Protein AF-A0A3D5SI91-F1 (afdb_monomer)

Radius of gyration: 20.9 Å; Cα contacts (8 Å, |Δi|>4): 217; chains: 1; bounding box: 43×39×77 Å

Structure (mmCIF, N/CA/C/O backbone):
data_AF-A0A3D5SI91-F1
#
_entry.id   AF-A0A3D5SI91-F1
#
loop_
_atom_site.group_PDB
_atom_site.id
_atom_site.type_symbol
_atom_site.label_atom_id
_atom_site.label_alt_id
_atom_site.label_comp_id
_atom_site.label_asym_id
_atom_site.label_entity_id
_atom_site.label_seq_id
_atom_site.pdbx_PDB_ins_code
_atom_site.Cartn_x
_atom_site.Cartn_y
_atom_site.Cartn_z
_atom_site.occupancy
_atom_site.B_iso_or_equiv
_atom_site.auth_seq_id
_atom_site.auth_comp_id
_atom_site.auth_asym_id
_atom_site.auth_atom_id
_atom_site.pdbx_PDB_model_num
ATOM 1 N N . PHE A 1 1 ? 5.057 -7.376 -15.805 1.00 87.12 1 PHE A N 1
ATOM 2 C CA . PHE A 1 1 ? 4.786 -8.561 -14.961 1.00 87.12 1 PHE A CA 1
ATOM 3 C C . PHE A 1 1 ? 4.867 -8.241 -13.467 1.00 87.12 1 PHE A C 1
ATOM 5 O O . PHE A 1 1 ? 3.822 -8.198 -12.832 1.00 87.12 1 PHE A O 1
ATOM 12 N N . PHE A 1 2 ? 6.051 -7.951 -12.902 1.00 90.88 2 PHE A N 1
ATOM 13 C CA . PHE A 1 2 ? 6.210 -7.729 -11.451 1.00 90.88 2 PHE A CA 1
ATOM 14 C C . PHE A 1 2 ? 5.300 -6.630 -10.884 1.00 90.88 2 PHE A C 1
ATOM 16 O O . PHE A 1 2 ? 4.635 -6.854 -9.879 1.00 90.88 2 PHE A O 1
ATOM 23 N N . GLN A 1 3 ? 5.192 -5.479 -11.552 1.00 88.88 3 GLN A N 1
ATOM 24 C CA . GLN A 1 3 ? 4.278 -4.407 -11.140 1.00 88.88 3 GLN A CA 1
ATOM 25 C C . GLN A 1 3 ? 2.811 -4.870 -11.089 1.00 88.88 3 GLN A C 1
ATOM 27 O O . GLN A 1 3 ? 2.098 -4.596 -10.127 1.00 88.88 3 GLN A O 1
ATOM 32 N N . THR A 1 4 ? 2.352 -5.604 -12.108 1.00 89.12 4 THR A N 1
ATOM 33 C CA . THR A 1 4 ? 1.000 -6.182 -12.147 1.00 89.12 4 THR A CA 1
ATOM 34 C C . THR A 1 4 ? 0.767 -7.096 -10.948 1.00 89.12 4 THR A C 1
ATOM 36 O O . THR A 1 4 ? -0.285 -7.024 -10.317 1.00 89.12 4 THR A O 1
ATOM 39 N N . PHE A 1 5 ? 1.770 -7.904 -10.596 1.00 90.50 5 PHE A N 1
ATOM 40 C CA . PHE A 1 5 ? 1.711 -8.788 -9.438 1.00 90.50 5 PHE A CA 1
ATOM 41 C C . PHE A 1 5 ? 1.679 -8.009 -8.111 1.00 90.50 5 PHE A C 1
ATOM 43 O O . PHE A 1 5 ? 0.832 -8.321 -7.279 1.00 90.50 5 PHE A O 1
ATOM 50 N N . VAL A 1 6 ? 2.473 -6.932 -7.959 1.00 91.44 6 VAL A N 1
ATOM 51 C CA . VAL A 1 6 ? 2.405 -6.036 -6.778 1.00 91.44 6 VAL A CA 1
ATOM 52 C C . VAL A 1 6 ? 0.991 -5.484 -6.618 1.00 91.44 6 VAL A C 1
ATOM 54 O O . VAL A 1 6 ? 0.418 -5.535 -5.535 1.00 91.44 6 VAL A O 1
ATOM 57 N N . ASN A 1 7 ? 0.402 -4.971 -7.699 1.00 89.44 7 ASN A N 1
ATOM 58 C CA . ASN A 1 7 ? -0.933 -4.370 -7.667 1.00 89.44 7 ASN A CA 1
ATOM 59 C C . ASN A 1 7 ? -2.025 -5.393 -7.312 1.00 89.44 7 ASN A C 1
ATOM 61 O O . ASN A 1 7 ? -2.978 -5.079 -6.589 1.00 89.44 7 ASN A O 1
ATOM 65 N N . LEU A 1 8 ? -1.884 -6.624 -7.804 1.00 91.12 8 LEU A N 1
ATOM 66 C CA . LEU A 1 8 ? -2.786 -7.722 -7.478 1.00 91.12 8 LEU A CA 1
ATOM 67 C C . LEU A 1 8 ? -2.657 -8.118 -6.000 1.00 91.12 8 LEU A C 1
ATOM 69 O O . LEU A 1 8 ? -3.657 -8.169 -5.283 1.00 91.12 8 LEU A O 1
ATOM 73 N N . GLN A 1 9 ? -1.431 -8.330 -5.520 1.00 92.19 9 GLN A N 1
ATOM 74 C CA . GLN A 1 9 ? -1.161 -8.629 -4.115 1.00 92.19 9 GLN A CA 1
ATOM 75 C C . GLN A 1 9 ? -1.621 -7.509 -3.184 1.00 92.19 9 GLN A C 1
ATOM 77 O O . GLN A 1 9 ? -2.173 -7.802 -2.130 1.00 92.19 9 GLN A O 1
ATOM 82 N N . ALA A 1 10 ? -1.462 -6.241 -3.570 1.00 90.38 10 ALA A N 1
ATOM 83 C CA . ALA A 1 10 ? -1.950 -5.099 -2.801 1.00 90.38 10 ALA A CA 1
ATOM 84 C C . ALA A 1 10 ? -3.479 -5.135 -2.635 1.00 90.38 10 ALA A C 1
ATOM 86 O O . ALA A 1 10 ? -3.998 -4.813 -1.567 1.00 90.38 10 ALA A O 1
ATOM 87 N N . SER A 1 11 ? -4.200 -5.591 -3.663 1.00 90.62 11 SER A N 1
ATOM 88 C CA . SER A 1 11 ? -5.655 -5.763 -3.599 1.00 90.62 11 SER A CA 1
ATOM 89 C C . SER A 1 11 ? -6.037 -6.896 -2.639 1.00 90.62 11 SER A C 1
ATOM 91 O O . SER A 1 11 ? -6.915 -6.722 -1.795 1.00 90.62 11 SER A O 1
ATOM 93 N N . PHE A 1 12 ? -5.333 -8.031 -2.685 1.00 92.12 12 PHE A N 1
ATOM 94 C CA . PHE A 1 12 ? -5.518 -9.113 -1.709 1.00 92.12 12 PHE A CA 1
ATOM 95 C C . PHE A 1 12 ? -5.156 -8.686 -0.281 1.00 92.12 12 PHE A C 1
ATOM 97 O O . PHE A 1 12 ? -5.906 -8.956 0.655 1.00 92.12 12 PHE A O 1
ATOM 104 N N . ALA A 1 13 ? -4.048 -7.967 -0.114 1.00 92.81 13 ALA A N 1
ATOM 105 C CA . ALA A 1 13 ? -3.593 -7.406 1.151 1.00 92.81 13 ALA A CA 1
ATOM 106 C C . ALA A 1 13 ? -4.638 -6.458 1.759 1.00 92.81 13 ALA A C 1
ATOM 108 O O . ALA A 1 13 ? -4.889 -6.508 2.966 1.00 92.81 13 ALA A O 1
ATOM 109 N N . PHE A 1 14 ? -5.305 -5.647 0.932 1.00 92.75 14 PHE A N 1
ATOM 110 C CA . PHE A 1 14 ? -6.429 -4.816 1.359 1.00 92.75 14 PHE A CA 1
ATOM 111 C C . PHE A 1 14 ? -7.582 -5.658 1.924 1.00 92.75 14 PHE A C 1
ATOM 113 O O . PHE A 1 14 ? -8.035 -5.387 3.035 1.00 92.75 14 PHE A O 1
ATOM 120 N N . PHE A 1 15 ? -8.014 -6.716 1.229 1.00 91.94 15 PHE A N 1
ATOM 121 C CA . PHE A 1 15 ? -9.073 -7.595 1.741 1.00 91.94 15 PHE A CA 1
ATOM 122 C C . PHE A 1 15 ? -8.662 -8.320 3.027 1.00 91.94 15 PHE A C 1
ATOM 124 O O . PHE A 1 15 ? -9.446 -8.380 3.970 1.00 91.94 15 PHE A O 1
ATOM 131 N N . VAL A 1 16 ? -7.425 -8.812 3.126 1.00 91.94 16 VAL A N 1
ATOM 132 C CA . VAL A 1 16 ? -6.916 -9.411 4.373 1.00 91.94 16 VAL A CA 1
ATOM 133 C C . VAL A 1 16 ? -6.938 -8.388 5.512 1.00 91.94 16 VAL A C 1
ATOM 135 O O . VAL A 1 16 ? -7.387 -8.699 6.617 1.00 91.94 16 VAL A O 1
ATOM 138 N N . THR A 1 17 ? -6.534 -7.146 5.239 1.00 91.19 17 THR A N 1
ATOM 139 C CA . THR A 1 17 ? -6.570 -6.050 6.218 1.00 91.19 17 THR A CA 1
ATOM 140 C C . THR A 1 17 ? -7.999 -5.729 6.639 1.00 91.19 17 THR A C 1
ATOM 142 O O . THR A 1 17 ? -8.249 -5.523 7.822 1.00 91.19 17 THR A O 1
ATOM 145 N N . LEU A 1 18 ? -8.951 -5.745 5.707 1.00 90.12 18 LEU A N 1
ATOM 146 C CA . LEU A 1 18 ? -10.365 -5.507 5.983 1.00 90.12 18 LEU A CA 1
ATOM 147 C C . LEU A 1 18 ? -10.922 -6.492 7.024 1.00 90.12 18 LEU A C 1
ATOM 149 O O . LEU A 1 18 ? -11.694 -6.092 7.892 1.00 90.12 18 LEU A O 1
ATOM 153 N N . PHE A 1 19 ? -10.506 -7.761 6.971 1.00 85.62 19 PHE A N 1
ATOM 154 C CA . PHE A 1 19 ? -10.968 -8.793 7.905 1.00 85.62 19 PHE A CA 1
ATOM 155 C C . PHE A 1 19 ? -10.176 -8.839 9.215 1.00 85.62 19 PHE A C 1
ATOM 157 O O . PHE A 1 19 ? -10.759 -9.036 10.284 1.00 85.62 19 PHE A O 1
ATOM 164 N N . VAL A 1 20 ? -8.852 -8.692 9.143 1.00 85.88 20 VAL A N 1
ATOM 165 C CA . VAL A 1 20 ? -7.951 -8.916 10.287 1.00 85.88 20 VAL A CA 1
ATOM 166 C C . VAL A 1 20 ? -7.660 -7.626 11.049 1.00 85.88 20 VAL A C 1
ATOM 168 O O . VAL A 1 20 ? -7.509 -7.655 12.268 1.00 85.88 20 VAL A O 1
ATOM 171 N N . GLY A 1 21 ? -7.620 -6.492 10.357 1.00 81.81 21 GLY A N 1
ATOM 172 C CA . GLY A 1 21 ? -7.194 -5.208 10.896 1.00 81.81 21 GLY A CA 1
ATOM 173 C C . GLY A 1 21 ? -8.122 -4.633 11.966 1.00 81.81 21 GLY A C 1
ATOM 174 O O . GLY A 1 21 ? -7.700 -4.505 13.120 1.00 81.81 21 GLY A O 1
ATOM 175 N N . PRO A 1 22 ? -9.389 -4.323 11.641 1.00 78.12 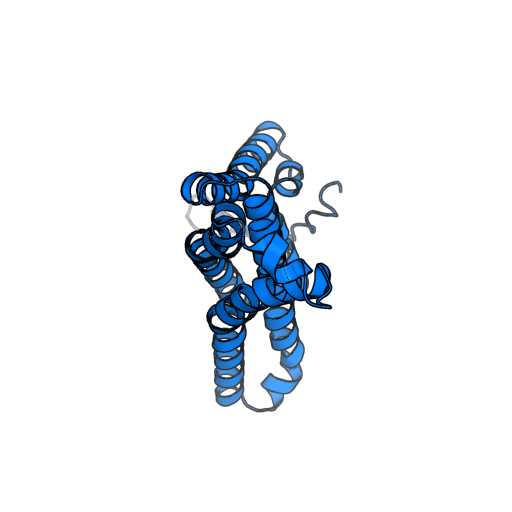22 PRO A N 1
ATOM 176 C CA . PRO A 1 22 ? -10.309 -3.685 12.576 1.00 78.12 22 PRO A CA 1
ATOM 177 C C . PRO A 1 22 ? -10.510 -4.406 13.921 1.00 78.12 22 PRO A C 1
ATOM 179 O O . PRO A 1 22 ? -10.559 -3.756 14.972 1.00 78.12 22 PRO A O 1
ATOM 182 N N . PRO A 1 23 ? -10.597 -5.750 13.960 1.00 73.00 23 PRO A N 1
ATOM 183 C CA . PRO A 1 23 ? -10.726 -6.477 15.218 1.00 73.00 23 PRO A CA 1
ATOM 184 C C . PRO A 1 23 ? -9.526 -6.357 16.172 1.00 73.00 23 PRO A C 1
ATOM 186 O O . PRO A 1 23 ? -9.723 -6.573 17.368 1.00 73.00 23 PRO A O 1
ATOM 189 N N . LEU A 1 24 ? -8.315 -6.036 15.696 1.00 70.06 24 LEU A N 1
ATOM 190 C CA . LEU A 1 24 ? -7.091 -6.059 16.518 1.00 70.06 24 LEU A CA 1
ATOM 191 C C . LEU A 1 24 ? -7.053 -4.986 17.611 1.00 70.06 24 LEU A C 1
ATOM 193 O O . LEU A 1 24 ? -6.463 -5.220 18.669 1.00 70.06 24 LEU A O 1
ATOM 197 N N . VAL A 1 25 ? -7.672 -3.832 17.356 1.00 63.22 25 VAL A N 1
ATOM 198 C CA . VAL A 1 25 ? -7.712 -2.692 18.288 1.00 63.22 25 VAL A CA 1
ATOM 199 C C . VAL A 1 25 ? -9.128 -2.478 18.835 1.00 63.22 25 VAL A C 1
ATOM 201 O O . VAL A 1 25 ? -9.287 -2.170 20.016 1.00 63.22 25 VAL A O 1
ATOM 204 N N . ALA A 1 26 ? -10.177 -2.749 18.046 1.00 60.91 26 ALA A N 1
ATOM 205 C CA . ALA A 1 26 ? -11.559 -2.613 18.516 1.00 60.91 26 ALA A CA 1
ATOM 206 C C . ALA A 1 26 ? -11.900 -3.574 19.676 1.00 60.91 26 ALA A C 1
ATOM 208 O O . ALA A 1 26 ? -12.695 -3.231 20.552 1.00 60.91 26 ALA A O 1
ATOM 209 N N . ARG A 1 27 ? -11.294 -4.774 19.718 1.00 58.31 27 ARG A N 1
ATOM 210 C CA . ARG A 1 27 ? -11.475 -5.724 20.835 1.00 58.31 27 ARG A CA 1
ATOM 211 C C . ARG A 1 27 ? -10.849 -5.218 22.135 1.00 58.31 27 ARG A C 1
ATOM 213 O O . ARG A 1 27 ? -11.459 -5.364 23.190 1.00 58.31 27 ARG A O 1
ATOM 220 N N . ASP A 1 28 ? -9.689 -4.577 22.052 1.00 59.81 28 ASP A N 1
ATOM 221 C CA . ASP A 1 28 ? -8.972 -4.062 23.222 1.00 59.81 28 ASP A CA 1
ATOM 222 C C . ASP A 1 28 ? -9.669 -2.830 23.820 1.00 59.81 28 ASP A C 1
ATOM 224 O O . ASP A 1 28 ? -9.756 -2.702 25.044 1.00 59.81 28 ASP A O 1
ATOM 228 N N . LEU A 1 29 ? -10.244 -1.974 22.965 1.00 57.44 29 LEU A N 1
ATOM 229 C CA . LEU A 1 29 ? -11.097 -0.854 23.377 1.00 57.44 29 LEU A CA 1
ATOM 230 C C . LEU A 1 29 ? -12.400 -1.329 24.031 1.00 57.44 29 LEU A C 1
ATOM 232 O O . LEU A 1 29 ? -12.824 -0.765 25.036 1.00 57.44 29 LEU A O 1
ATOM 236 N N . ARG A 1 30 ? -13.039 -2.372 23.483 1.00 57.16 30 ARG A N 1
ATOM 237 C CA . ARG A 1 30 ? -14.301 -2.908 24.022 1.00 57.16 30 ARG A CA 1
ATOM 238 C C . ARG A 1 30 ? -14.118 -3.592 25.378 1.00 57.16 30 ARG A C 1
ATOM 240 O O . ARG A 1 30 ? -15.017 -3.519 26.210 1.00 57.16 30 ARG A O 1
ATOM 247 N N . ASN A 1 31 ? -12.973 -4.232 25.595 1.00 61.56 31 ASN A N 1
ATOM 248 C CA . ASN A 1 31 ? -12.690 -4.975 26.821 1.00 61.56 31 ASN A CA 1
ATOM 249 C C . ASN A 1 31 ? -12.072 -4.112 27.937 1.00 61.56 31 ASN A C 1
ATOM 251 O O . ASN A 1 31 ? -11.685 -4.670 28.958 1.00 61.56 31 ASN A O 1
ATOM 255 N N . ASN A 1 32 ? -11.961 -2.784 27.765 1.00 58.94 32 ASN A N 1
ATOM 256 C CA . ASN A 1 32 ? -11.335 -1.873 28.737 1.00 58.94 32 ASN A CA 1
ATOM 257 C C . ASN A 1 32 ? -9.972 -2.385 29.244 1.00 58.94 32 ASN A C 1
ATOM 259 O O . ASN A 1 32 ? -9.649 -2.250 30.419 1.00 58.94 32 ASN A O 1
ATOM 263 N N . ALA A 1 33 ? -9.160 -2.988 28.369 1.00 58.53 33 ALA A N 1
ATOM 264 C CA . ALA A 1 33 ? -7.844 -3.500 28.759 1.00 58.53 33 ALA A CA 1
ATOM 265 C C . ALA A 1 33 ? -6.791 -2.378 28.866 1.00 58.53 33 ALA A C 1
ATOM 267 O O . ALA A 1 33 ? -5.751 -2.550 29.497 1.00 58.53 33 ALA A O 1
ATOM 268 N N . LEU A 1 34 ? -7.071 -1.210 28.273 1.00 58.47 34 LEU A N 1
ATOM 269 C CA . LEU A 1 34 ? -6.170 -0.054 28.220 1.00 58.47 34 LEU A CA 1
ATOM 270 C C . LEU A 1 34 ? -5.670 0.430 29.597 1.00 58.47 34 LEU A C 1
ATOM 272 O O . LEU A 1 34 ? -4.465 0.642 29.716 1.00 58.47 34 LEU A O 1
ATOM 276 N N . PRO A 1 35 ? -6.506 0.561 30.651 1.00 58.56 35 PRO A N 1
ATOM 277 C CA . PRO A 1 35 ? -6.029 0.941 31.981 1.00 58.56 35 PRO A CA 1
ATOM 278 C C . PRO A 1 35 ? -5.071 -0.099 32.579 1.00 58.56 35 PRO A C 1
ATOM 280 O O . PRO A 1 35 ? -4.093 0.268 33.215 1.00 58.56 35 PRO A O 1
ATOM 283 N N . LEU A 1 36 ? -5.301 -1.390 32.314 1.00 59.53 36 LEU A N 1
ATOM 284 C CA . LEU A 1 36 ? -4.474 -2.502 32.800 1.00 59.53 36 LEU A CA 1
ATOM 285 C C . LEU A 1 36 ? -3.088 -2.540 32.133 1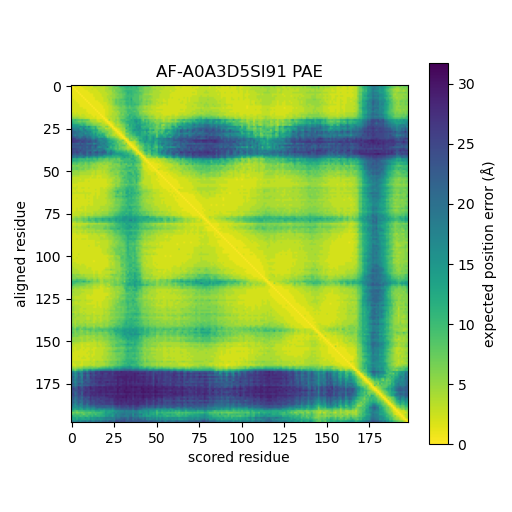.00 59.53 36 LEU A C 1
ATOM 287 O O . LEU A 1 36 ? -2.100 -2.864 32.792 1.00 59.53 36 LEU A O 1
ATOM 291 N N . TYR A 1 37 ? -2.998 -2.168 30.850 1.00 56.28 37 TYR A N 1
ATOM 292 C CA . TYR A 1 37 ? -1.724 -2.058 30.128 1.00 56.28 37 TYR A CA 1
ATOM 293 C C . TYR A 1 37 ? -0.920 -0.805 30.511 1.00 56.28 37 TYR A C 1
ATOM 295 O O . TYR A 1 37 ? 0.304 -0.879 30.585 1.00 56.28 37 TYR A O 1
ATOM 303 N N . LEU A 1 38 ? -1.587 0.319 30.800 1.00 57.31 38 LEU A N 1
ATOM 304 C CA . LEU A 1 38 ? -0.941 1.592 31.161 1.00 57.31 38 LEU A CA 1
ATOM 305 C C . LEU A 1 38 ? -0.424 1.651 32.612 1.00 57.31 38 LEU A C 1
ATOM 307 O O . LEU A 1 38 ? 0.285 2.591 32.961 1.00 57.31 38 LEU A O 1
ATOM 311 N N . CYS A 1 39 ? -0.753 0.668 33.458 1.00 60.41 39 CYS A N 1
ATOM 312 C CA . CYS A 1 39 ? -0.208 0.550 34.818 1.00 60.41 39 CYS A CA 1
ATOM 313 C C . CYS A 1 39 ? 1.204 -0.068 34.867 1.00 60.41 39 CYS A C 1
ATOM 315 O O . CYS A 1 39 ? 1.845 -0.030 35.916 1.00 60.41 39 CYS A O 1
ATOM 317 N N . ARG A 1 40 ? 1.701 -0.641 33.761 1.00 59.50 40 ARG A N 1
ATOM 318 C CA . ARG A 1 40 ? 3.108 -1.053 33.604 1.00 59.50 40 ARG A CA 1
ATOM 319 C C . ARG A 1 40 ? 3.866 0.019 32.809 1.00 59.50 40 ARG A C 1
ATOM 321 O O . ARG A 1 40 ? 3.232 0.698 32.007 1.00 59.50 40 ARG A O 1
ATOM 328 N N . PRO A 1 41 ? 5.193 0.173 32.991 1.00 62.16 41 PRO A N 1
ATOM 329 C CA . PRO A 1 41 ? 6.010 1.145 32.261 1.00 62.16 41 PRO A CA 1
ATOM 330 C C . PRO A 1 41 ? 6.173 0.732 30.785 1.00 62.16 41 PRO A C 1
ATOM 332 O O . PRO A 1 41 ? 7.250 0.347 30.351 1.00 62.16 41 PRO A O 1
ATOM 335 N N . PHE A 1 42 ? 5.077 0.766 30.029 1.00 59.72 42 PHE A N 1
ATOM 336 C CA . PHE A 1 42 ? 5.023 0.606 28.581 1.00 59.72 42 PHE A CA 1
ATOM 337 C C . PHE A 1 42 ? 4.548 1.924 27.972 1.00 59.72 42 PHE A C 1
ATOM 339 O O . PHE A 1 42 ? 3.535 2.491 28.396 1.00 59.72 42 PHE A O 1
ATOM 346 N N . SER A 1 43 ? 5.266 2.421 26.967 1.00 71.62 43 SER A N 1
ATOM 347 C CA . SER A 1 43 ? 4.869 3.635 26.255 1.00 71.62 43 SER A CA 1
ATOM 348 C C . SER A 1 43 ? 3.650 3.373 25.361 1.00 71.62 43 SER A C 1
ATOM 350 O O . SER A 1 43 ? 3.488 2.298 24.778 1.00 71.62 43 SER A O 1
ATOM 352 N N . ARG A 1 44 ? 2.797 4.389 25.169 1.00 70.88 44 ARG A N 1
ATOM 353 C CA . ARG A 1 44 ? 1.651 4.323 24.237 1.00 70.88 44 ARG A CA 1
ATOM 354 C C . ARG A 1 44 ? 2.092 3.980 22.809 1.00 70.88 44 ARG A C 1
ATOM 356 O O . ARG A 1 44 ? 1.365 3.297 22.093 1.00 70.88 44 ARG A O 1
ATOM 363 N N . THR A 1 45 ? 3.278 4.437 22.407 1.00 74.12 45 THR A N 1
ATOM 364 C CA . THR A 1 45 ? 3.849 4.180 21.077 1.00 74.12 45 THR A CA 1
ATOM 365 C C . THR A 1 45 ? 4.253 2.721 20.896 1.00 74.12 45 THR A C 1
ATOM 367 O O . THR A 1 45 ? 3.976 2.145 19.850 1.00 74.12 45 THR A O 1
ATOM 370 N N . GLU A 1 46 ? 4.831 2.095 21.919 1.00 78.50 46 GLU A N 1
ATOM 371 C CA . GLU A 1 46 ? 5.228 0.682 21.892 1.00 78.50 46 GLU A CA 1
ATOM 372 C C . GLU A 1 46 ? 4.013 -0.235 21.762 1.00 78.50 46 GLU A C 1
ATOM 374 O O . GLU A 1 46 ? 4.043 -1.198 20.999 1.00 78.50 46 GLU A O 1
ATOM 379 N N . TYR A 1 47 ? 2.908 0.101 22.435 1.00 75.44 47 TYR A N 1
ATOM 380 C CA . TYR A 1 47 ? 1.652 -0.636 22.292 1.00 75.44 47 TYR A CA 1
ATOM 381 C C . TYR A 1 47 ? 1.093 -0.551 20.863 1.00 75.44 47 TYR A C 1
ATOM 383 O O . TYR A 1 47 ? 0.741 -1.574 20.268 1.00 75.44 47 TYR A O 1
ATOM 391 N N . VAL A 1 48 ? 1.041 0.655 20.283 1.00 78.06 48 VAL A N 1
ATOM 392 C CA . VAL A 1 48 ? 0.544 0.852 18.911 1.00 78.06 48 VAL A CA 1
ATOM 393 C C . VAL A 1 48 ? 1.442 0.136 17.903 1.00 78.06 48 VAL A C 1
ATOM 395 O O . VAL A 1 48 ? 0.925 -0.590 17.055 1.00 78.06 48 VAL A O 1
ATOM 398 N N . LEU A 1 49 ? 2.765 0.262 18.029 1.00 81.38 49 LEU A N 1
ATOM 399 C CA . LEU A 1 49 ? 3.729 -0.422 17.164 1.00 81.38 49 LEU A CA 1
ATOM 400 C C . LEU A 1 49 ? 3.655 -1.946 17.310 1.00 81.38 49 LEU A C 1
ATOM 402 O O . LEU A 1 49 ? 3.688 -2.651 16.305 1.00 81.38 49 LEU A O 1
ATOM 406 N N . GLY A 1 50 ? 3.483 -2.461 18.529 1.00 81.81 50 GLY A N 1
ATOM 407 C CA . GLY A 1 50 ? 3.325 -3.893 18.787 1.00 81.81 50 GLY A CA 1
ATOM 408 C C . GLY A 1 50 ? 2.037 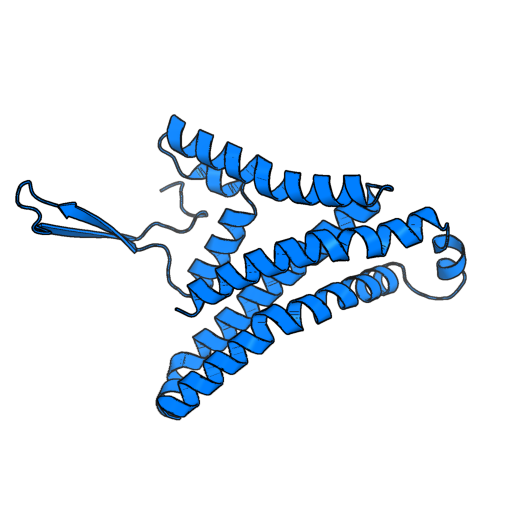-4.471 18.197 1.00 81.81 50 GLY A C 1
ATOM 409 O O . GLY A 1 50 ? 2.026 -5.590 17.696 1.00 81.81 50 GLY A O 1
ATOM 410 N N . LYS A 1 51 ? 0.942 -3.706 18.186 1.00 81.94 51 LYS A N 1
ATOM 411 C CA . LYS A 1 51 ? -0.292 -4.110 17.490 1.00 81.94 51 LYS A CA 1
ATOM 412 C C . LYS A 1 51 ? -0.167 -3.979 15.973 1.00 81.94 51 LYS A C 1
ATOM 414 O O . LYS A 1 51 ? -0.698 -4.814 15.244 1.00 81.94 51 LYS A O 1
ATOM 419 N N . MET A 1 52 ? 0.534 -2.951 15.503 1.00 85.44 52 MET A N 1
ATOM 420 C CA . MET A 1 52 ? 0.778 -2.710 14.081 1.00 85.44 52 MET A CA 1
ATOM 421 C C . MET A 1 52 ? 1.669 -3.801 13.481 1.00 85.44 52 MET A C 1
ATOM 423 O O . MET A 1 52 ? 1.430 -4.229 12.353 1.00 85.44 52 MET A O 1
ATOM 427 N N . SER A 1 53 ? 2.655 -4.291 14.240 1.00 87.00 53 SER A N 1
ATOM 428 C CA . SER A 1 53 ? 3.594 -5.317 13.783 1.00 87.00 53 SER A CA 1
ATOM 429 C C . SER A 1 53 ? 2.894 -6.627 13.422 1.00 87.00 53 SER A C 1
ATOM 431 O O . SER A 1 53 ? 3.309 -7.282 12.473 1.00 87.00 53 SER A O 1
ATOM 433 N N . VAL A 1 54 ? 1.785 -6.970 14.088 1.00 88.44 54 VAL A N 1
ATOM 434 C CA . VAL A 1 54 ? 0.972 -8.149 13.746 1.00 88.44 54 VAL A CA 1
ATOM 435 C C . VAL A 1 54 ? 0.451 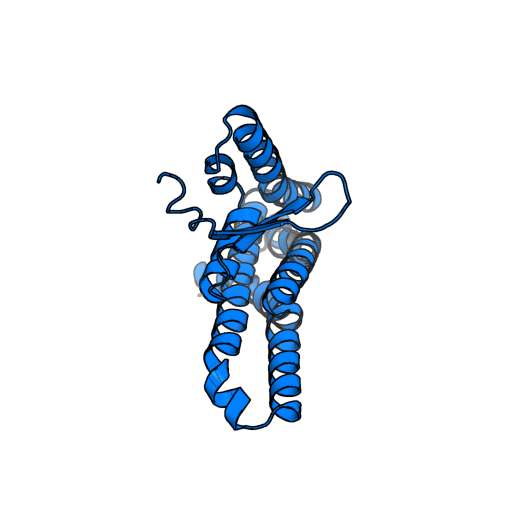-8.056 12.310 1.00 88.44 54 VAL A C 1
ATOM 437 O O . VAL A 1 54 ? 0.618 -8.997 11.535 1.00 88.44 54 VAL A O 1
ATOM 440 N N . LEU A 1 55 ? -0.134 -6.912 11.929 1.00 89.06 55 LEU A N 1
ATOM 441 C CA . LEU A 1 55 ? -0.566 -6.681 10.546 1.00 89.06 55 LEU A CA 1
ATOM 442 C C . LEU A 1 55 ? 0.622 -6.598 9.598 1.00 89.06 55 LEU A C 1
ATOM 444 O O . LEU A 1 55 ? 0.575 -7.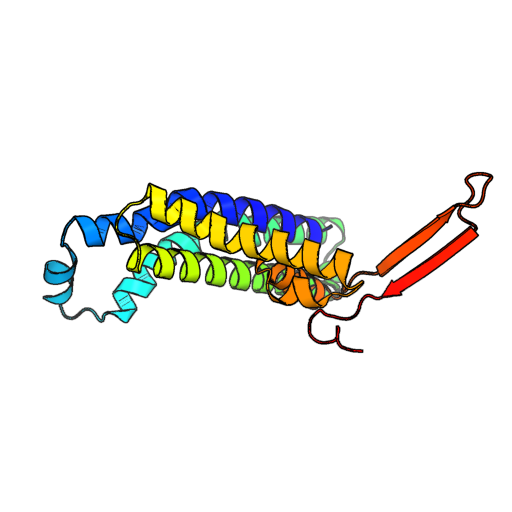173 8.515 1.00 89.06 55 LEU A O 1
ATOM 448 N N . PHE A 1 56 ? 1.689 -5.916 10.009 1.00 91.62 56 PHE A N 1
ATOM 449 C CA . PHE A 1 56 ? 2.873 -5.740 9.182 1.00 91.62 56 PHE A CA 1
ATOM 450 C C . PHE A 1 56 ? 3.517 -7.080 8.804 1.00 91.62 56 PHE A C 1
ATOM 452 O O . PHE A 1 56 ? 3.813 -7.306 7.633 1.00 91.62 56 PHE A O 1
ATOM 459 N N . ILE A 1 57 ? 3.691 -7.986 9.770 1.00 92.19 57 ILE A N 1
ATOM 460 C CA . ILE A 1 57 ? 4.263 -9.324 9.566 1.00 92.19 57 ILE A CA 1
ATOM 461 C C . ILE A 1 57 ? 3.333 -10.172 8.696 1.00 92.19 57 ILE A C 1
ATOM 463 O O . ILE A 1 57 ? 3.789 -10.774 7.724 1.00 92.19 57 ILE A O 1
ATOM 467 N N . LEU A 1 58 ? 2.030 -10.181 9.005 1.00 92.69 58 LEU A N 1
ATOM 468 C CA . LEU A 1 58 ? 1.039 -10.937 8.238 1.00 92.69 58 LEU A CA 1
ATOM 469 C C . LEU A 1 58 ? 1.018 -10.504 6.768 1.00 92.69 58 LEU A C 1
ATOM 471 O O . LEU A 1 58 ? 1.083 -11.344 5.872 1.00 92.69 58 LEU A O 1
ATOM 475 N N . LEU A 1 59 ? 0.946 -9.195 6.518 1.00 92.81 59 LEU A N 1
ATOM 476 C CA . LEU A 1 59 ? 0.899 -8.650 5.166 1.00 92.81 59 LEU A CA 1
ATOM 477 C C . LEU A 1 59 ? 2.241 -8.834 4.447 1.00 92.81 59 LEU A C 1
ATOM 479 O O . LEU A 1 59 ? 2.251 -9.131 3.255 1.00 92.81 59 LEU A O 1
ATOM 483 N N . SER A 1 60 ? 3.370 -8.735 5.156 1.00 93.44 60 SER A N 1
ATOM 484 C CA . SER A 1 60 ? 4.702 -9.006 4.595 1.00 93.44 60 SER A CA 1
ATOM 485 C C . SER A 1 60 ? 4.813 -10.425 4.040 1.00 93.44 60 SER A C 1
ATOM 487 O O . SER A 1 60 ? 5.282 -10.611 2.916 1.00 93.44 60 SER A O 1
ATOM 489 N N . ALA A 1 61 ? 4.310 -11.414 4.785 1.00 94.00 61 ALA A N 1
ATOM 490 C CA . ALA A 1 61 ? 4.353 -12.824 4.402 1.00 94.00 61 ALA A CA 1
ATOM 491 C C . ALA A 1 61 ? 3.570 -13.145 3.114 1.00 94.00 61 ALA A C 1
ATOM 493 O O . ALA A 1 61 ? 3.874 -14.137 2.457 1.00 94.00 61 ALA A O 1
ATOM 494 N N . ILE A 1 62 ? 2.587 -12.319 2.739 1.00 93.00 62 ILE A N 1
ATOM 495 C CA . ILE A 1 62 ? 1.737 -12.541 1.555 1.00 93.00 62 ILE A CA 1
ATOM 496 C C . ILE A 1 62 ? 2.002 -11.563 0.400 1.00 93.00 62 ILE A C 1
ATOM 498 O O . ILE A 1 62 ? 1.450 -11.748 -0.682 1.00 93.00 62 ILE A O 1
ATOM 502 N N . THR A 1 63 ? 2.819 -10.528 0.613 1.00 93.62 63 THR A N 1
ATOM 503 C CA . THR A 1 63 ? 3.118 -9.493 -0.394 1.00 93.62 63 THR A CA 1
ATOM 504 C C . THR A 1 63 ? 4.547 -9.634 -0.923 1.00 93.62 63 THR A C 1
ATOM 506 O O . THR A 1 63 ? 4.820 -10.447 -1.809 1.00 93.62 63 THR A O 1
ATOM 509 N N . TRP A 1 64 ? 5.500 -8.902 -0.347 1.00 93.62 64 TRP A N 1
ATOM 510 C CA . TRP A 1 64 ? 6.858 -8.833 -0.871 1.00 93.62 64 TRP A CA 1
ATOM 511 C C . TRP A 1 64 ? 7.638 -10.133 -0.699 1.00 93.62 64 TRP A C 1
ATOM 513 O O . TRP A 1 64 ? 8.469 -10.421 -1.549 1.00 93.62 64 TRP A O 1
ATOM 523 N N . VAL A 1 65 ? 7.376 -10.946 0.332 1.00 94.69 65 VAL A N 1
ATOM 524 C CA . VAL A 1 65 ? 8.089 -12.224 0.530 1.00 94.69 65 VAL A CA 1
ATOM 525 C C . VAL A 1 65 ? 7.901 -13.172 -0.665 1.00 94.69 65 VAL A C 1
ATOM 527 O O . VAL A 1 65 ? 8.901 -13.529 -1.295 1.00 94.69 65 VAL A O 1
ATOM 530 N N . PRO A 1 66 ? 6.666 -13.558 -1.051 1.00 94.75 66 PRO A N 1
ATOM 531 C CA . PRO A 1 66 ? 6.470 -14.416 -2.218 1.00 94.75 66 PRO A CA 1
ATOM 532 C C . PRO A 1 66 ? 6.906 -13.733 -3.517 1.00 94.75 66 PRO A C 1
ATOM 534 O O . PRO A 1 66 ? 7.351 -14.404 -4.445 1.00 94.75 66 PRO A O 1
ATOM 537 N N . GLN A 1 67 ? 6.830 -12.404 -3.598 1.00 93.44 67 GLN A N 1
ATOM 538 C CA . GLN A 1 67 ? 7.211 -11.695 -4.812 1.00 93.44 67 GLN A CA 1
ATOM 539 C C . GLN A 1 67 ? 8.732 -11.581 -5.008 1.00 93.44 67 GLN A C 1
ATOM 541 O O . GLN A 1 67 ? 9.211 -11.700 -6.136 1.00 93.44 67 GLN A O 1
ATOM 546 N N . LEU A 1 68 ? 9.504 -11.412 -3.934 1.00 94.94 68 LEU A N 1
ATOM 547 C CA . LEU A 1 68 ? 10.963 -11.505 -3.988 1.00 94.94 68 LEU A CA 1
ATOM 548 C C . LEU A 1 68 ? 11.413 -12.936 -4.287 1.00 94.94 68 LEU A C 1
ATOM 550 O O . LEU A 1 68 ? 12.383 -13.118 -5.014 1.00 94.94 68 LEU A O 1
ATOM 554 N N . LEU A 1 69 ? 10.684 -13.950 -3.809 1.00 95.19 69 LEU A N 1
ATOM 555 C CA . LEU A 1 6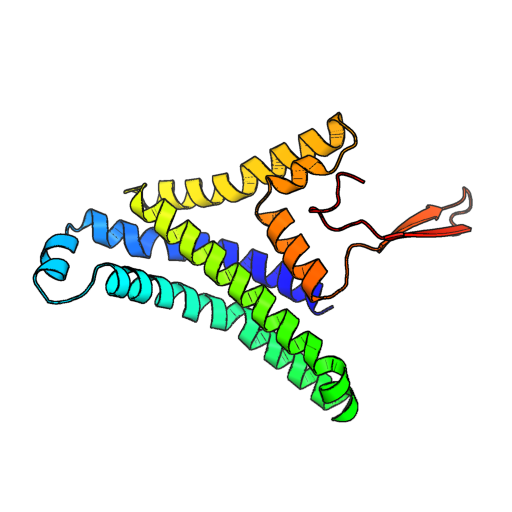9 ? 10.942 -15.341 -4.189 1.00 95.19 69 LEU A CA 1
ATOM 556 C C . LEU A 1 69 ? 10.776 -15.527 -5.705 1.00 95.19 69 LEU A C 1
ATOM 558 O O . LEU A 1 69 ? 11.661 -16.087 -6.347 1.00 95.19 69 LEU A O 1
ATOM 562 N N . LEU A 1 70 ? 9.708 -14.978 -6.296 1.00 94.69 70 LEU A N 1
ATOM 563 C CA . LEU A 1 70 ? 9.528 -14.967 -7.753 1.00 94.69 70 LEU A CA 1
ATOM 564 C C . LEU A 1 70 ? 10.653 -14.220 -8.485 1.00 94.69 70 LEU A C 1
ATOM 566 O O . LEU A 1 70 ? 11.096 -14.674 -9.536 1.00 94.69 70 LEU A O 1
ATOM 570 N N . PHE A 1 71 ? 11.143 -13.104 -7.939 1.00 94.50 71 PHE A N 1
ATOM 571 C CA . PHE A 1 71 ? 12.293 -12.389 -8.501 1.00 94.50 71 PHE A CA 1
ATOM 572 C C . PHE A 1 71 ? 13.570 -13.243 -8.473 1.00 94.50 71 PHE A C 1
ATOM 574 O O . PHE A 1 71 ? 14.260 -13.343 -9.484 1.00 94.50 71 PHE A O 1
ATOM 581 N N . CYS A 1 72 ? 13.855 -13.913 -7.354 1.00 94.44 72 CYS A N 1
ATOM 582 C CA . CYS A 1 72 ? 14.990 -14.830 -7.241 1.00 94.44 72 CYS A CA 1
ATOM 583 C C . CYS A 1 72 ? 14.860 -16.027 -8.191 1.00 94.44 72 CYS A C 1
ATOM 585 O O . CYS A 1 72 ? 15.854 -16.465 -8.762 1.00 94.44 72 CYS A O 1
ATOM 587 N N . PHE A 1 73 ? 13.644 -16.540 -8.391 1.00 95.00 73 PHE A N 1
ATOM 588 C CA . PHE A 1 73 ? 13.389 -17.609 -9.352 1.00 95.00 73 PHE A CA 1
ATOM 589 C C . PHE A 1 73 ? 13.659 -17.152 -10.792 1.00 95.00 73 PHE A C 1
ATOM 591 O O . PHE A 1 73 ? 14.342 -17.851 -11.533 1.00 95.00 73 PHE A O 1
ATOM 598 N N . GLN A 1 74 ? 13.214 -15.949 -11.167 1.00 93.88 74 GLN A N 1
ATOM 599 C CA . GLN A 1 74 ? 13.536 -15.359 -12.470 1.00 93.88 74 GLN A CA 1
ATOM 600 C C . GLN A 1 74 ? 15.051 -15.180 -12.647 1.00 93.88 74 GLN A C 1
ATOM 602 O O . GLN A 1 74 ? 15.601 -15.544 -13.681 1.00 93.88 74 GLN A O 1
ATOM 607 N N . ALA A 1 75 ? 15.737 -14.677 -11.619 1.00 94.00 75 ALA A N 1
ATOM 608 C CA . ALA A 1 75 ? 17.187 -14.520 -11.627 1.00 94.00 75 ALA A CA 1
ATOM 609 C C . ALA A 1 75 ? 17.934 -15.854 -11.765 1.00 94.00 75 ALA A C 1
ATOM 611 O O . ALA A 1 75 ? 18.962 -15.919 -12.430 1.00 94.00 75 ALA A O 1
ATOM 612 N N . TYR A 1 76 ? 17.415 -16.925 -11.162 1.00 94.56 76 TYR A N 1
ATOM 613 C CA . TYR A 1 76 ? 17.975 -18.264 -11.315 1.00 94.56 76 TYR A CA 1
ATOM 614 C C . TYR A 1 76 ? 17.873 -18.775 -12.761 1.00 94.56 76 TYR A C 1
ATOM 616 O O . TYR A 1 76 ? 18.801 -19.425 -13.237 1.00 94.56 76 TYR A O 1
ATOM 624 N N . LEU A 1 77 ? 16.780 -18.460 -13.463 1.00 94.88 77 LEU A N 1
ATOM 625 C CA . LEU A 1 77 ? 16.568 -18.871 -14.854 1.00 94.88 77 LEU A CA 1
ATOM 626 C C . LEU A 1 77 ? 17.395 -18.055 -15.861 1.00 94.88 77 LEU A C 1
ATOM 628 O O . LEU A 1 77 ? 17.917 -18.624 -16.813 1.00 94.88 77 LEU A O 1
ATOM 632 N N . GLU A 1 78 ? 17.519 -16.742 -15.653 1.00 92.69 78 GLU A N 1
ATOM 633 C CA . GLU A 1 78 ? 18.215 -15.818 -16.571 1.00 92.69 78 GLU A CA 1
ATOM 634 C C . GLU A 1 78 ? 19.722 -15.683 -16.274 1.00 92.69 78 GLU A C 1
ATOM 636 O O . GLU A 1 78 ? 20.505 -15.271 -17.129 1.00 92.69 78 GLU A O 1
ATOM 641 N N . GLY A 1 79 ? 20.150 -16.035 -15.058 1.00 93.25 79 GLY A N 1
ATOM 642 C CA . GLY A 1 79 ? 21.541 -15.978 -14.615 1.00 93.25 79 GLY A CA 1
ATOM 643 C C . GLY A 1 79 ? 21.908 -14.739 -13.785 1.00 93.25 79 GLY A C 1
ATOM 644 O O . GLY A 1 79 ? 21.141 -13.792 -13.601 1.00 93.25 79 GLY A O 1
ATOM 645 N N . ALA A 1 80 ? 23.136 -14.749 -13.253 1.00 90.06 80 ALA A N 1
ATOM 646 C CA . ALA A 1 80 ? 23.608 -13.757 -12.282 1.00 90.06 80 ALA A CA 1
ATOM 647 C C . ALA A 1 80 ? 23.788 -12.339 -12.856 1.00 90.06 80 ALA A C 1
ATOM 649 O O . ALA A 1 80 ? 23.660 -11.368 -12.112 1.00 90.06 80 ALA A O 1
ATOM 650 N N . SER A 1 81 ? 24.057 -12.199 -14.159 1.00 92.50 81 SER 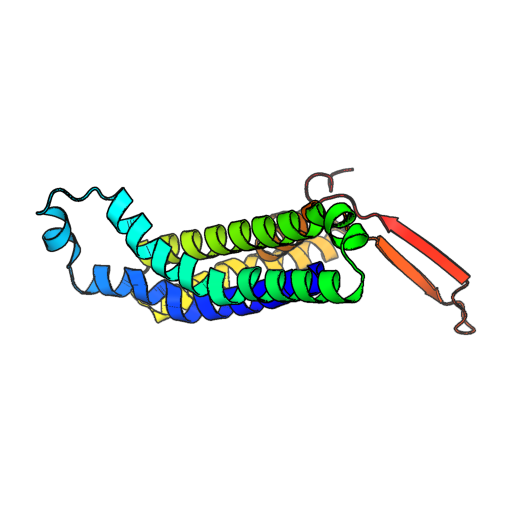A N 1
ATOM 651 C CA . SER A 1 81 ? 24.120 -10.890 -14.825 1.00 92.50 81 SER A CA 1
ATOM 652 C C . SER A 1 81 ? 22.773 -10.174 -14.752 1.00 92.50 81 SER A C 1
ATOM 654 O O . SER A 1 81 ? 22.698 -9.044 -14.275 1.00 92.50 81 SER A O 1
ATOM 656 N N . TRP A 1 82 ? 21.690 -10.881 -15.093 1.00 94.19 82 TRP A N 1
ATOM 657 C CA . TRP A 1 82 ? 20.333 -10.348 -15.008 1.00 94.19 82 TRP A CA 1
ATOM 658 C C . TRP A 1 82 ? 19.983 -9.908 -13.583 1.00 94.19 82 TRP A C 1
ATOM 660 O O . TRP A 1 82 ? 19.374 -8.857 -13.403 1.00 94.19 82 TRP A O 1
ATOM 670 N N . PHE A 1 83 ? 20.394 -10.669 -12.564 1.00 92.31 83 PHE A N 1
ATOM 671 C CA . PHE A 1 83 ? 20.142 -10.324 -11.160 1.00 92.31 83 PHE A CA 1
ATOM 672 C C . PHE A 1 83 ? 20.736 -8.968 -10.764 1.00 92.31 83 PHE A C 1
ATOM 674 O O . PHE A 1 83 ? 20.053 -8.163 -10.128 1.00 92.31 83 PHE A O 1
ATOM 681 N N . ILE A 1 84 ? 21.992 -8.713 -11.140 1.00 92.94 84 ILE A N 1
ATOM 682 C CA . ILE A 1 84 ? 22.694 -7.465 -10.813 1.00 92.94 84 ILE A CA 1
ATOM 683 C C . ILE A 1 84 ? 22.061 -6.297 -11.576 1.00 92.94 84 ILE A C 1
ATOM 685 O O . ILE A 1 84 ? 21.761 -5.264 -10.973 1.00 92.94 84 ILE A O 1
ATOM 689 N N . ASP A 1 85 ? 21.772 -6.489 -12.863 1.00 93.31 85 ASP A N 1
ATOM 690 C CA . ASP A 1 85 ? 21.172 -5.457 -13.715 1.00 93.31 85 ASP A CA 1
ATOM 691 C C . ASP A 1 85 ? 19.742 -5.093 -13.277 1.00 93.31 85 ASP A C 1
ATOM 693 O O . ASP A 1 85 ? 19.293 -3.957 -13.444 1.00 93.31 85 ASP A O 1
ATOM 697 N N . ASN A 1 86 ? 19.019 -6.041 -12.672 1.00 93.50 86 ASN A N 1
ATOM 698 C CA . ASN A 1 86 ? 17.623 -5.888 -12.259 1.00 93.50 86 ASN A CA 1
ATOM 699 C C . ASN A 1 86 ? 17.446 -5.765 -10.740 1.00 93.50 86 ASN A C 1
ATOM 701 O O . ASN A 1 86 ? 16.324 -5.870 -10.245 1.00 93.50 86 ASN A O 1
ATOM 705 N N . LEU A 1 87 ? 18.508 -5.491 -9.976 1.00 92.19 87 LEU A N 1
ATOM 706 C CA . LEU A 1 87 ? 18.421 -5.352 -8.515 1.00 92.19 87 LEU A CA 1
ATOM 707 C C . LEU A 1 87 ? 17.444 -4.239 -8.085 1.00 92.19 87 LEU A C 1
ATOM 709 O O . LEU A 1 87 ? 16.828 -4.299 -7.018 1.00 92.19 87 LEU A O 1
ATOM 713 N N . TRP A 1 88 ? 17.259 -3.240 -8.950 1.00 92.31 88 TRP A N 1
ATOM 714 C CA . TRP A 1 88 ? 16.286 -2.167 -8.769 1.00 92.31 88 TRP A CA 1
ATOM 715 C C . TRP A 1 88 ? 14.825 -2.661 -8.792 1.00 92.31 88 TRP A C 1
ATOM 717 O O . TRP A 1 88 ? 13.972 -2.057 -8.144 1.00 92.31 88 TRP A O 1
ATOM 727 N N . LEU A 1 89 ? 14.513 -3.786 -9.457 1.00 92.75 89 LEU A N 1
ATOM 728 C CA . LEU A 1 89 ? 13.183 -4.406 -9.369 1.00 92.75 89 LEU A CA 1
ATOM 729 C C . LEU A 1 89 ? 12.933 -4.917 -7.953 1.00 92.75 89 LEU A C 1
ATOM 731 O O . LEU A 1 89 ? 11.841 -4.729 -7.424 1.00 92.75 89 LEU A O 1
ATOM 735 N N . ALA A 1 90 ? 13.926 -5.559 -7.333 1.00 93.69 90 ALA A N 1
ATOM 736 C CA . ALA A 1 90 ? 13.789 -6.083 -5.978 1.00 93.69 90 ALA A CA 1
ATOM 737 C C . ALA A 1 90 ? 13.523 -4.955 -4.971 1.00 93.69 90 ALA A C 1
ATOM 739 O O . ALA A 1 90 ? 12.625 -5.076 -4.132 1.00 93.69 90 ALA A O 1
ATOM 740 N N . SER A 1 91 ? 14.235 -3.828 -5.090 1.00 93.31 91 SER A N 1
ATOM 741 C CA . SER A 1 91 ? 13.979 -2.657 -4.247 1.00 93.31 91 SER A CA 1
ATOM 742 C C . SER A 1 91 ? 12.607 -2.033 -4.530 1.00 93.31 91 SER A C 1
ATOM 744 O O . SER A 1 91 ? 11.889 -1.723 -3.579 1.00 93.31 91 SER A O 1
ATOM 746 N N . ALA A 1 92 ? 12.180 -1.933 -5.793 1.00 93.25 92 ALA A N 1
ATOM 747 C CA . ALA A 1 92 ? 10.843 -1.454 -6.158 1.00 93.25 92 ALA A CA 1
ATOM 748 C C . ALA A 1 92 ? 9.718 -2.337 -5.583 1.00 93.25 92 ALA A C 1
ATOM 750 O O . ALA A 1 92 ? 8.743 -1.817 -5.033 1.00 93.25 92 ALA A O 1
ATOM 751 N N . ILE A 1 93 ? 9.867 -3.667 -5.649 1.00 94.00 93 ILE A N 1
ATOM 752 C CA . ILE A 1 93 ? 8.936 -4.644 -5.057 1.00 94.00 93 ILE A CA 1
ATOM 753 C C . ILE A 1 93 ? 8.847 -4.440 -3.544 1.00 94.00 93 ILE A C 1
ATOM 755 O O . ILE A 1 93 ? 7.746 -4.338 -2.993 1.00 94.00 93 ILE A O 1
ATOM 759 N N . PHE A 1 94 ? 10.000 -4.381 -2.875 1.00 95.00 94 PHE A N 1
ATOM 760 C CA . PHE A 1 94 ? 10.072 -4.263 -1.424 1.00 95.00 94 PHE A CA 1
ATOM 761 C C . PHE A 1 94 ? 9.481 -2.936 -0.940 1.00 95.00 94 PHE A C 1
ATOM 763 O O . PHE A 1 94 ? 8.549 -2.938 -0.137 1.00 95.00 94 PHE A O 1
ATOM 770 N N . ILE A 1 95 ? 9.955 -1.809 -1.477 1.00 94.31 95 ILE A N 1
ATOM 771 C CA . ILE A 1 95 ? 9.506 -0.470 -1.078 1.00 94.31 95 ILE A CA 1
ATOM 772 C C . ILE A 1 95 ? 8.017 -0.295 -1.386 1.00 94.31 95 ILE A C 1
ATOM 774 O O . ILE A 1 95 ? 7.265 0.137 -0.513 1.00 94.31 95 ILE A O 1
ATOM 778 N N . GLY A 1 96 ? 7.564 -0.682 -2.583 1.00 92.38 96 GLY A N 1
ATOM 779 C CA . GLY A 1 96 ? 6.158 -0.553 -2.973 1.00 92.38 96 GLY A CA 1
ATOM 780 C C . GLY A 1 96 ? 5.224 -1.338 -2.052 1.00 92.38 96 GLY A C 1
ATOM 781 O O . GLY A 1 96 ? 4.187 -0.825 -1.627 1.00 92.38 96 GLY A O 1
ATOM 782 N N . SER A 1 97 ? 5.626 -2.554 -1.677 1.00 93.31 97 SER A N 1
ATOM 783 C CA . SER A 1 97 ? 4.859 -3.382 -0.746 1.00 93.31 97 SER A CA 1
ATOM 784 C C . SER A 1 97 ? 4.875 -2.811 0.669 1.00 93.31 97 SER A C 1
ATOM 786 O O . SER A 1 97 ? 3.818 -2.685 1.277 1.00 93.31 97 SER A O 1
ATOM 788 N N . VAL A 1 98 ? 6.040 -2.416 1.193 1.00 94.44 98 VAL A N 1
ATOM 789 C CA . VAL A 1 98 ? 6.169 -1.848 2.548 1.00 94.44 98 VAL A CA 1
ATOM 790 C C . VAL A 1 98 ? 5.346 -0.570 2.695 1.00 94.44 98 VAL A C 1
ATOM 792 O O . VAL A 1 98 ? 4.627 -0.428 3.684 1.00 94.44 98 VAL A O 1
ATOM 795 N N . VAL A 1 99 ? 5.381 0.325 1.704 1.00 94.56 99 VAL A N 1
ATOM 796 C CA . VAL A 1 99 ? 4.550 1.540 1.694 1.00 94.56 99 VAL A CA 1
ATOM 797 C C . VAL A 1 99 ? 3.063 1.182 1.754 1.00 94.56 99 VAL A C 1
ATOM 799 O O . VAL A 1 99 ? 2.327 1.752 2.560 1.00 94.56 99 VAL A O 1
ATOM 802 N N . GLY A 1 100 ? 2.622 0.195 0.968 1.00 92.88 100 GLY A N 1
ATOM 803 C CA . GLY A 1 100 ? 1.234 -0.273 0.991 1.00 92.88 100 GLY A CA 1
ATOM 804 C C . GLY A 1 100 ? 0.825 -0.898 2.321 1.00 92.88 100 GLY A C 1
ATOM 805 O O . GLY A 1 100 ? -0.243 -0.586 2.846 1.00 92.88 100 GLY A O 1
ATOM 806 N N . ILE A 1 101 ? 1.688 -1.732 2.904 1.00 93.62 101 ILE A N 1
ATOM 807 C CA . ILE A 1 101 ? 1.465 -2.348 4.216 1.00 93.62 101 ILE A CA 1
ATOM 808 C C . ILE A 1 101 ? 1.326 -1.275 5.293 1.00 93.62 101 ILE A C 1
ATOM 810 O O . ILE A 1 101 ? 0.393 -1.337 6.092 1.00 93.62 101 ILE A O 1
ATOM 814 N N . LEU A 1 102 ? 2.233 -0.295 5.321 1.00 93.38 102 LEU A N 1
ATOM 815 C CA . LEU A 1 102 ? 2.200 0.786 6.304 1.00 93.38 102 LEU A CA 1
ATOM 816 C C . LEU A 1 102 ? 0.919 1.606 6.179 1.00 93.38 102 LEU A C 1
ATOM 818 O O . LEU A 1 102 ? 0.262 1.857 7.186 1.00 93.38 102 LEU A O 1
ATOM 822 N N . LEU A 1 103 ? 0.524 1.964 4.956 1.00 93.31 103 LEU A N 1
ATOM 823 C CA . LEU A 1 103 ? -0.720 2.689 4.709 1.00 93.31 103 LEU A CA 1
ATOM 824 C C . LEU A 1 103 ? -1.938 1.907 5.221 1.00 93.31 103 LEU A C 1
ATOM 826 O O . LEU A 1 103 ? -2.767 2.458 5.946 1.00 93.31 103 LEU A O 1
ATOM 830 N N . LEU A 1 104 ? -2.028 0.614 4.899 1.00 92.38 104 LEU A N 1
ATOM 831 C CA . LEU A 1 104 ? -3.119 -0.257 5.341 1.00 92.38 104 LEU A CA 1
ATOM 832 C C . LEU A 1 104 ? -3.140 -0.439 6.865 1.00 92.38 104 LEU A C 1
ATOM 834 O O . LEU A 1 104 ? -4.204 -0.360 7.483 1.00 92.38 104 LEU A O 1
ATOM 838 N N . ALA A 1 105 ? -1.977 -0.645 7.482 1.00 91.50 105 ALA A N 1
ATOM 839 C CA . ALA A 1 105 ? -1.855 -0.836 8.922 1.00 91.50 105 ALA A CA 1
ATOM 840 C C . ALA A 1 105 ? -2.229 0.438 9.699 1.00 91.50 105 ALA A C 1
ATOM 842 O O . ALA A 1 105 ? -3.012 0.364 10.651 1.00 91.50 105 ALA A O 1
ATOM 843 N N . LEU A 1 106 ? -1.745 1.603 9.253 1.00 90.75 106 LEU A N 1
ATOM 844 C CA . LEU A 1 106 ? -2.064 2.903 9.847 1.00 90.75 106 LEU A CA 1
ATOM 845 C C . LEU A 1 106 ? -3.550 3.239 9.703 1.00 90.75 106 LEU A C 1
ATOM 847 O O . LEU A 1 106 ? -4.186 3.603 10.692 1.00 90.75 106 LEU A O 1
ATOM 851 N N . LEU A 1 107 ? -4.129 3.064 8.509 1.00 91.19 107 LEU A N 1
ATOM 852 C CA . LEU A 1 107 ? -5.562 3.291 8.293 1.00 91.19 107 LEU A CA 1
ATOM 853 C C . LEU A 1 107 ? -6.408 2.357 9.155 1.00 91.19 107 LEU A C 1
ATOM 855 O O . LEU A 1 107 ? -7.358 2.802 9.799 1.00 91.19 107 LEU A O 1
ATOM 859 N N . SER A 1 108 ? -6.047 1.075 9.220 1.00 90.31 108 SER A N 1
ATOM 860 C CA . SER A 1 108 ? -6.753 0.109 10.056 1.00 90.31 108 SER A CA 1
ATOM 861 C C . SER A 1 108 ? -6.722 0.502 11.531 1.00 90.31 108 SER A C 1
ATOM 863 O O . SER A 1 108 ? -7.758 0.449 12.199 1.00 90.31 108 SER A O 1
ATOM 865 N N . GLN A 1 109 ? -5.568 0.909 12.062 1.00 86.88 109 GLN A N 1
ATOM 866 C CA . GLN A 1 109 ? -5.466 1.351 13.454 1.00 86.88 109 GLN A CA 1
ATOM 867 C C . GLN A 1 109 ? -6.224 2.656 13.707 1.00 86.88 109 GLN A C 1
ATOM 869 O O . GLN A 1 109 ? -6.940 2.741 14.705 1.00 86.88 109 GLN A O 1
ATOM 874 N N . ALA A 1 110 ? -6.131 3.631 12.801 1.00 89.38 110 ALA A N 1
ATOM 875 C CA . ALA A 1 110 ? -6.846 4.901 12.909 1.00 89.38 110 ALA A CA 1
ATOM 876 C C . ALA A 1 110 ? -8.366 4.688 12.944 1.00 89.38 110 ALA A C 1
ATOM 878 O O . ALA A 1 110 ? -9.046 5.176 13.847 1.00 89.38 110 ALA A O 1
ATOM 879 N N . VAL A 1 111 ? -8.900 3.884 12.022 1.00 89.00 111 VAL A N 1
ATOM 880 C CA . VAL A 1 111 ? -10.334 3.560 11.985 1.00 89.00 111 VAL A CA 1
ATOM 881 C C . VAL A 1 111 ? -10.755 2.776 13.227 1.00 89.00 111 VAL A C 1
ATOM 883 O O . VAL A 1 111 ? -11.800 3.059 13.811 1.00 89.00 111 VAL A O 1
ATOM 886 N N . SER A 1 112 ? -9.931 1.833 13.683 1.00 84.19 112 SER A N 1
ATOM 887 C CA . SER A 1 112 ? -10.236 1.052 14.888 1.00 84.19 112 SER A CA 1
ATOM 888 C C . SER A 1 112 ? -10.218 1.878 16.171 1.00 84.19 112 SER A C 1
ATOM 890 O O . SER A 1 112 ? -10.929 1.542 17.115 1.00 84.19 112 SER A O 1
ATOM 892 N N . ALA A 1 113 ? -9.414 2.942 16.222 1.00 82.75 113 ALA A N 1
ATOM 893 C CA . ALA A 1 113 ? -9.390 3.867 17.350 1.00 82.75 113 ALA A CA 1
ATOM 894 C C . ALA A 1 113 ? -10.669 4.717 17.426 1.00 82.75 113 ALA A C 1
ATOM 896 O O . ALA A 1 113 ? -11.118 5.061 18.518 1.00 82.75 113 ALA A O 1
ATOM 897 N N . LEU A 1 114 ? -11.273 5.024 16.274 1.00 84.62 114 LEU A N 1
ATOM 898 C CA . LEU A 1 114 ? -12.496 5.825 16.175 1.00 84.62 114 LEU A CA 1
ATOM 899 C C . LEU A 1 114 ? -13.770 4.982 16.325 1.00 84.62 114 LEU A C 1
ATOM 901 O O . LEU A 1 114 ? -14.773 5.450 16.865 1.00 84.62 114 LEU A O 1
ATOM 905 N N . VAL A 1 115 ? -13.746 3.732 15.857 1.00 83.81 115 VAL A N 1
ATOM 906 C CA . VAL A 1 115 ? -14.943 2.896 15.729 1.00 83.81 115 VAL A CA 1
ATOM 907 C C . VAL A 1 115 ? -14.888 1.696 16.672 1.00 83.81 115 VAL A C 1
ATOM 909 O O . VAL A 1 115 ? -14.130 0.749 16.484 1.00 83.81 115 VAL A O 1
ATOM 912 N N . LYS A 1 116 ? -15.788 1.678 17.662 1.00 80.25 116 LYS A N 1
ATOM 913 C CA . LYS A 1 116 ? -15.873 0.601 18.670 1.00 80.25 116 LYS A CA 1
ATOM 914 C C . LYS A 1 116 ? -16.392 -0.735 18.115 1.00 80.25 116 LYS A C 1
ATOM 916 O O . LYS A 1 116 ? -16.219 -1.778 18.742 1.00 80.25 116 LYS A O 1
ATOM 921 N N . TRP A 1 117 ? -17.092 -0.724 16.978 1.00 82.06 117 TRP A N 1
ATOM 922 C CA . TRP A 1 117 ? -17.751 -1.903 16.405 1.00 82.06 117 TRP A CA 1
ATOM 923 C C . TRP A 1 117 ? -16.976 -2.455 15.208 1.00 82.06 117 TRP A C 1
ATOM 925 O O . TRP A 1 117 ? -16.857 -1.789 14.185 1.00 82.06 117 TRP A O 1
ATOM 935 N N . ARG A 1 118 ? -16.531 -3.718 15.293 1.00 82.12 118 ARG A N 1
ATOM 936 C CA . ARG A 1 118 ? -15.689 -4.373 14.267 1.00 82.12 118 ARG A CA 1
ATOM 937 C C . ARG A 1 118 ? -16.257 -4.313 12.842 1.00 82.12 118 ARG A C 1
ATOM 939 O O . ARG A 1 118 ? -15.509 -4.118 11.891 1.00 82.12 118 ARG A O 1
ATOM 946 N N . VAL A 1 119 ? -17.574 -4.493 12.700 1.00 86.00 119 VAL A N 1
ATOM 947 C CA . VAL A 1 119 ? -18.245 -4.535 11.390 1.00 86.00 119 VAL A CA 1
ATOM 948 C C . VAL A 1 119 ? -18.273 -3.138 10.785 1.00 86.00 119 VAL A C 1
ATOM 950 O O . VAL A 1 119 ? -17.907 -2.967 9.630 1.00 86.00 119 VAL A O 1
ATOM 953 N N . ILE A 1 120 ? -18.617 -2.137 11.600 1.00 87.62 120 ILE A N 1
ATOM 954 C CA . ILE A 1 120 ? -18.628 -0.734 11.185 1.00 87.62 120 ILE A CA 1
ATOM 955 C C . ILE A 1 120 ? -17.210 -0.293 10.821 1.00 87.62 120 ILE A C 1
ATOM 957 O O . ILE A 1 120 ? -17.024 0.305 9.777 1.00 87.62 120 ILE A O 1
ATOM 961 N N . ALA A 1 121 ? -16.198 -0.667 11.606 1.00 87.62 121 ALA A N 1
ATOM 962 C CA . ALA A 1 121 ? -14.807 -0.318 11.329 1.00 87.62 121 ALA A CA 1
ATOM 963 C C . ALA A 1 121 ? -14.308 -0.912 9.995 1.00 87.62 121 ALA A C 1
ATOM 965 O O . ALA A 1 121 ? -13.639 -0.235 9.218 1.00 87.62 121 ALA A O 1
ATOM 966 N N . SER A 1 122 ? -14.697 -2.153 9.685 1.00 88.81 122 SER A N 1
ATOM 967 C CA . SER A 1 122 ? -14.405 -2.768 8.382 1.00 88.81 122 SER A CA 1
ATOM 968 C C . SER A 1 122 ? -15.140 -2.029 7.255 1.00 88.81 122 SER A C 1
ATOM 970 O O . SER A 1 122 ? -14.528 -1.639 6.266 1.00 88.81 122 SER A O 1
ATOM 972 N N . ALA A 1 123 ? -16.434 -1.742 7.426 1.00 91.38 123 ALA A N 1
ATOM 973 C CA . ALA A 1 123 ? -17.211 -0.976 6.450 1.00 91.38 123 ALA A CA 1
ATOM 974 C C . ALA A 1 123 ? -16.640 0.436 6.216 1.00 91.38 123 ALA A C 1
ATOM 976 O O . ALA A 1 123 ? -16.601 0.902 5.080 1.00 91.38 123 ALA A O 1
ATOM 977 N N . THR A 1 124 ? -16.133 1.094 7.261 1.00 91.56 124 THR A N 1
ATOM 978 C CA . THR A 1 124 ? -15.456 2.391 7.166 1.00 91.56 124 THR A CA 1
ATOM 979 C C . THR A 1 124 ? -14.174 2.293 6.342 1.00 91.56 124 THR A C 1
ATOM 981 O O . THR A 1 124 ? -13.977 3.126 5.462 1.00 91.56 124 THR A O 1
ATOM 984 N N . LEU A 1 125 ? -13.327 1.276 6.560 1.00 91.38 125 LEU A N 1
ATOM 985 C CA . LEU A 1 125 ? -12.135 1.064 5.722 1.00 91.38 125 LEU A CA 1
ATOM 986 C C . LEU A 1 125 ? -12.498 0.862 4.250 1.00 91.38 125 LEU A C 1
ATOM 988 O O . LEU A 1 125 ? -11.852 1.437 3.376 1.00 91.38 125 LEU A O 1
ATOM 992 N N . LEU A 1 126 ? -13.550 0.087 3.978 1.00 92.38 126 LEU A N 1
ATOM 993 C CA . LEU A 1 126 ? -14.058 -0.092 2.620 1.00 92.38 126 LEU A CA 1
ATOM 994 C C . LEU A 1 126 ? -14.504 1.250 2.030 1.00 92.38 126 LEU A C 1
ATOM 996 O O . LEU A 1 126 ? -14.057 1.616 0.945 1.00 92.38 126 LEU A O 1
ATOM 1000 N N . GLY A 1 127 ? -15.303 2.021 2.769 1.00 92.75 127 GLY A N 1
ATOM 1001 C CA . GLY A 1 127 ? -15.757 3.347 2.350 1.00 92.75 127 GLY A CA 1
ATOM 1002 C C . GLY A 1 127 ? -14.606 4.304 2.028 1.00 92.75 127 GLY A C 1
ATOM 1003 O O . GLY A 1 127 ? -14.649 4.971 0.999 1.00 92.75 127 GLY A O 1
ATOM 1004 N N . ILE A 1 128 ? -13.547 4.317 2.843 1.00 92.75 128 ILE A N 1
ATOM 1005 C CA . ILE A 1 128 ? -12.364 5.173 2.645 1.00 92.75 128 ILE A CA 1
ATOM 1006 C C . ILE A 1 128 ? -11.633 4.863 1.330 1.00 92.75 128 ILE A C 1
ATOM 1008 O O . ILE A 1 128 ? -11.092 5.774 0.712 1.00 92.75 128 ILE A O 1
ATOM 1012 N N . PHE A 1 129 ? -11.621 3.610 0.874 1.00 90.88 129 PHE A N 1
ATOM 1013 C CA . PHE A 1 129 ? -10.989 3.252 -0.400 1.00 90.88 129 PHE A CA 1
ATOM 1014 C C . PHE A 1 129 ? -11.931 3.409 -1.595 1.00 90.88 129 PHE A C 1
ATOM 1016 O O . PHE A 1 129 ? -11.526 3.924 -2.637 1.00 90.88 129 PHE A O 1
ATOM 1023 N N . PHE A 1 130 ? -13.183 2.973 -1.460 1.00 91.88 130 PHE A N 1
ATOM 1024 C CA . PHE A 1 130 ? -14.120 2.915 -2.580 1.00 91.88 130 PHE A CA 1
ATOM 1025 C C . PHE A 1 130 ? -14.752 4.269 -2.894 1.00 91.88 130 PHE A C 1
ATOM 1027 O O . PHE A 1 130 ? -14.819 4.632 -4.067 1.00 91.88 130 PHE A O 1
ATOM 1034 N N . ILE A 1 131 ? -15.190 5.031 -1.884 1.00 93.75 131 ILE A N 1
ATOM 1035 C CA . ILE A 1 131 ? -15.912 6.293 -2.113 1.00 93.75 131 ILE A CA 1
ATOM 1036 C C . ILE A 1 131 ? -15.017 7.282 -2.873 1.00 93.75 131 ILE A C 1
ATOM 1038 O O . ILE A 1 131 ? -15.427 7.717 -3.950 1.00 93.75 131 ILE A O 1
ATOM 1042 N N . PRO A 1 132 ? -13.778 7.584 -2.432 1.00 92.25 132 PRO A N 1
ATOM 1043 C CA . PRO A 1 132 ? -12.922 8.503 -3.176 1.00 92.25 132 PRO A CA 1
ATOM 1044 C C . PRO A 1 132 ? -12.530 7.969 -4.555 1.00 92.25 132 PRO A C 1
ATOM 1046 O O . PRO A 1 132 ? -12.355 8.757 -5.476 1.00 92.25 132 PRO A O 1
ATOM 1049 N N . SER A 1 133 ? -12.432 6.645 -4.731 1.00 88.44 133 SER A N 1
ATOM 1050 C CA . SER A 1 133 ? -12.147 6.056 -6.043 1.00 88.44 133 SER A CA 1
ATOM 1051 C C . SER A 1 133 ? -13.283 6.280 -7.037 1.00 88.44 133 SER A C 1
ATOM 1053 O O . SER A 1 133 ? -13.017 6.645 -8.177 1.00 88.44 133 SER A O 1
ATOM 1055 N N . VAL A 1 134 ? -14.536 6.077 -6.623 1.00 89.19 134 VAL A N 1
ATOM 1056 C CA . VAL A 1 134 ? -15.701 6.278 -7.500 1.00 89.19 134 VAL A CA 1
ATOM 1057 C C . VAL A 1 134 ? -15.890 7.762 -7.802 1.00 89.19 134 VAL A C 1
ATOM 1059 O O . VAL A 1 134 ? -16.054 8.138 -8.959 1.00 89.19 134 VAL A O 1
ATOM 1062 N N . PHE A 1 135 ? -15.814 8.621 -6.783 1.00 91.31 135 PHE A N 1
ATOM 1063 C CA . PHE A 1 135 ? -15.907 10.070 -6.974 1.00 91.31 135 PHE A CA 1
ATOM 1064 C C . PHE A 1 135 ? -14.782 10.610 -7.857 1.00 91.31 135 PHE A C 1
ATOM 1066 O O . PHE A 1 135 ? -15.035 11.447 -8.722 1.00 91.31 135 PHE A O 1
ATOM 1073 N N . GLY A 1 136 ? -13.559 10.112 -7.670 1.00 88.12 136 GLY A N 1
ATOM 1074 C CA . GLY A 1 136 ? -12.415 10.478 -8.492 1.00 88.12 136 GLY A CA 1
ATOM 1075 C C . GLY A 1 136 ? -12.644 10.170 -9.966 1.00 88.12 136 GLY A C 1
ATOM 1076 O O . GLY A 1 136 ? -12.430 11.030 -10.817 1.00 88.12 136 GLY A O 1
ATOM 1077 N N . GLU A 1 137 ? -13.171 8.983 -10.255 1.00 85.56 137 GLU A N 1
ATOM 1078 C CA . GLU A 1 137 ? -13.505 8.575 -11.617 1.00 85.56 137 GLU A CA 1
ATOM 1079 C C . GLU A 1 137 ? -14.605 9.455 -12.226 1.00 85.56 137 GLU A C 1
ATOM 1081 O O . GLU A 1 137 ? -14.477 9.923 -13.356 1.00 85.56 137 GLU A O 1
ATOM 1086 N N . VAL A 1 138 ? -15.661 9.761 -11.469 1.00 88.69 138 VAL A N 1
ATOM 1087 C CA . VAL A 1 138 ? -16.741 10.649 -11.932 1.00 88.69 138 VAL A CA 1
ATOM 1088 C C . VAL A 1 138 ? -16.208 12.046 -12.270 1.00 88.69 138 VAL A C 1
ATOM 1090 O O . VAL A 1 138 ? -16.527 12.579 -13.332 1.00 88.69 138 VAL A O 1
ATOM 1093 N N . ILE A 1 139 ? -15.359 12.624 -11.414 1.00 87.25 139 ILE A N 1
ATOM 1094 C CA . ILE A 1 139 ? -14.727 13.931 -11.662 1.00 87.25 139 ILE A CA 1
ATOM 1095 C C . ILE A 1 139 ? -13.896 13.887 -12.946 1.00 87.25 139 ILE A C 1
ATOM 1097 O O . ILE A 1 139 ? -14.011 14.783 -13.782 1.00 87.25 139 ILE A O 1
ATOM 1101 N N . ASN A 1 140 ? -13.086 12.843 -13.118 1.00 85.12 140 ASN A N 1
ATOM 1102 C CA . ASN A 1 140 ? -12.233 12.703 -14.292 1.00 85.12 140 ASN A CA 1
ATOM 1103 C C . ASN A 1 140 ? -13.047 12.646 -15.588 1.00 85.12 140 ASN A C 1
ATOM 1105 O O . ASN A 1 140 ? -12.702 13.321 -16.554 1.00 85.12 140 ASN A O 1
ATOM 1109 N N . ASN A 1 141 ? -14.156 11.902 -15.587 1.00 85.31 141 ASN A N 1
ATOM 1110 C CA . ASN A 1 141 ? -15.021 11.764 -16.758 1.00 85.31 141 ASN A CA 1
ATOM 1111 C C . ASN A 1 141 ? -15.799 13.050 -17.078 1.00 85.31 141 ASN A C 1
ATOM 1113 O O . ASN A 1 141 ? -15.936 13.397 -18.247 1.00 85.31 141 ASN A O 1
ATOM 1117 N N . ILE A 1 142 ? -16.286 13.777 -16.066 1.00 89.56 142 ILE A N 1
ATOM 1118 C CA . ILE A 1 142 ? -17.054 15.019 -16.275 1.00 89.56 142 ILE A CA 1
ATOM 1119 C C . ILE A 1 142 ? -16.151 16.157 -16.756 1.00 89.56 142 ILE A C 1
ATOM 1121 O O . ILE A 1 142 ? -16.498 16.877 -17.689 1.00 89.56 142 ILE A O 1
ATOM 1125 N N . PHE A 1 143 ? -15.002 16.337 -16.107 1.00 84.62 143 PHE A N 1
ATOM 1126 C CA . PHE A 1 143 ? -14.107 17.466 -16.369 1.00 84.62 143 PHE A CA 1
ATOM 1127 C C . PHE A 1 143 ? -12.998 17.135 -17.370 1.00 84.62 143 PHE A C 1
ATOM 1129 O O . PHE A 1 143 ? -12.121 17.970 -17.586 1.00 84.62 143 PHE A O 1
ATOM 1136 N N . LEU A 1 144 ? -13.011 15.927 -17.951 1.00 80.94 144 LEU A N 1
ATOM 1137 C CA . LEU A 1 144 ? -11.957 15.409 -18.833 1.00 80.94 144 LEU A CA 1
ATOM 1138 C C . LEU A 1 144 ? -10.557 15.621 -18.231 1.00 80.94 144 LEU A C 1
ATOM 1140 O O . LEU A 1 144 ? -9.599 15.983 -18.911 1.00 80.94 144 LEU A O 1
ATOM 1144 N N . THR A 1 145 ? -10.463 15.430 -16.915 1.00 80.62 145 THR A N 1
ATOM 1145 C CA . THR A 1 145 ? -9.274 15.708 -16.108 1.00 80.62 145 THR A CA 1
ATOM 1146 C C . THR A 1 145 ? -8.791 14.444 -15.406 1.00 80.62 145 THR A C 1
ATOM 1148 O O . THR A 1 145 ? -9.412 13.391 -15.490 1.00 80.62 145 THR A O 1
ATOM 1151 N N . ARG A 1 146 ? -7.657 14.530 -14.708 1.00 75.44 146 ARG A N 1
ATOM 1152 C CA . ARG A 1 146 ? -7.063 13.418 -13.936 1.00 75.44 146 ARG A CA 1
ATOM 1153 C C . ARG A 1 146 ? -6.984 13.699 -12.439 1.00 75.44 146 ARG A C 1
ATOM 1155 O O . ARG A 1 146 ? -6.557 12.848 -11.661 1.00 75.44 146 ARG A O 1
ATOM 1162 N N . TRP A 1 147 ? -7.396 14.895 -12.030 1.00 81.56 147 TRP A N 1
ATOM 1163 C CA . TRP A 1 147 ? -7.283 15.387 -10.660 1.00 81.56 147 TRP A CA 1
ATOM 1164 C C . TRP A 1 147 ? -8.131 14.582 -9.678 1.00 81.56 147 TRP A C 1
ATOM 1166 O O . TRP A 1 147 ? -7.761 14.439 -8.513 1.00 81.56 147 TRP A O 1
ATOM 1176 N N . GLY A 1 148 ? -9.222 13.975 -10.150 1.00 82.56 148 GLY A N 1
ATOM 1177 C CA . GLY A 1 148 ? -10.036 13.070 -9.351 1.00 82.56 148 GLY A CA 1
ATOM 1178 C C . GLY A 1 148 ? -9.262 11.841 -8.868 1.00 82.56 148 GLY A C 1
ATOM 1179 O O . GLY A 1 148 ? -9.573 11.293 -7.817 1.00 82.56 148 GLY A O 1
ATOM 1180 N N . ASN A 1 149 ? -8.181 11.434 -9.537 1.00 86.00 149 ASN A N 1
ATOM 1181 C CA . ASN A 1 149 ? -7.364 10.319 -9.050 1.00 86.00 149 ASN A CA 1
ATOM 1182 C C . ASN A 1 149 ? -6.523 10.671 -7.815 1.00 86.00 149 ASN A C 1
ATOM 1184 O O . ASN A 1 149 ? -6.121 9.764 -7.090 1.00 86.00 149 ASN A O 1
ATOM 1188 N N . ILE A 1 150 ? -6.292 11.955 -7.524 1.00 86.75 150 ILE A N 1
ATOM 1189 C CA . ILE A 1 150 ? -5.501 12.387 -6.359 1.00 86.75 150 ILE A CA 1
ATOM 1190 C C . ILE A 1 150 ? -6.229 12.063 -5.049 1.00 86.75 150 ILE A C 1
ATOM 1192 O O . ILE A 1 150 ? -5.592 11.728 -4.054 1.00 86.75 150 ILE A O 1
ATOM 1196 N N . ILE A 1 151 ? -7.565 12.101 -5.043 1.00 87.69 151 ILE A N 1
ATOM 1197 C CA . ILE A 1 151 ? -8.354 11.759 -3.850 1.00 87.69 151 ILE A CA 1
ATOM 1198 C C . ILE A 1 151 ? -8.457 10.243 -3.625 1.00 87.69 151 ILE A C 1
ATOM 1200 O O . ILE A 1 151 ? -8.778 9.801 -2.523 1.00 87.69 151 ILE A O 1
ATOM 1204 N N . SER A 1 152 ? -8.169 9.430 -4.644 1.00 89.88 152 SER A N 1
ATOM 1205 C CA . SER A 1 152 ? -8.250 7.973 -4.562 1.00 89.88 152 SER A CA 1
ATOM 1206 C C . SER A 1 152 ? -6.959 7.378 -4.005 1.00 89.88 152 SER A C 1
ATOM 1208 O O . SER A 1 152 ? -5.943 7.291 -4.692 1.00 89.88 152 SER A O 1
ATOM 1210 N N . LEU A 1 153 ? -7.015 6.866 -2.772 1.00 89.69 153 LEU A N 1
ATOM 1211 C CA . LEU A 1 153 ? -5.908 6.130 -2.141 1.00 89.69 153 LEU A CA 1
ATOM 1212 C C . LEU A 1 153 ? -5.421 4.958 -3.005 1.00 89.69 153 LEU A C 1
ATOM 1214 O O . LEU A 1 153 ? -4.220 4.706 -3.100 1.00 89.69 153 LEU A O 1
ATOM 1218 N N . GLY A 1 154 ? -6.345 4.264 -3.674 1.00 86.69 154 GLY A N 1
ATOM 1219 C CA . GLY A 1 154 ? -6.004 3.185 -4.598 1.00 86.69 154 GLY A CA 1
ATOM 1220 C C . GLY A 1 154 ? -5.218 3.682 -5.814 1.00 86.69 154 GLY A C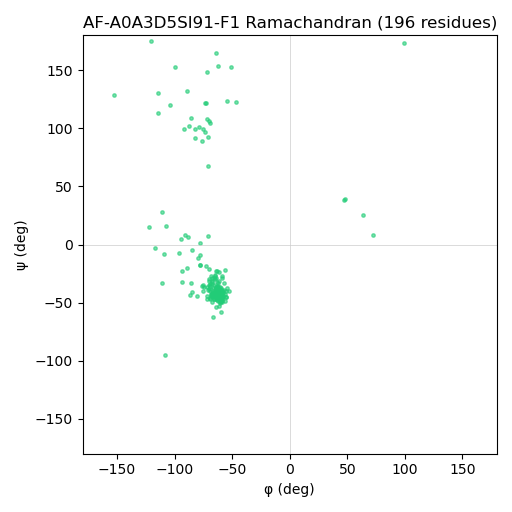 1
ATOM 1221 O O . GLY A 1 154 ? -4.241 3.046 -6.214 1.00 86.69 154 GLY A O 1
ATOM 1222 N N . ALA A 1 155 ? -5.599 4.828 -6.383 1.00 87.25 155 ALA A N 1
ATOM 1223 C CA . ALA A 1 155 ? -4.880 5.426 -7.506 1.00 87.25 155 ALA A CA 1
ATOM 1224 C C . ALA A 1 155 ? -3.510 5.978 -7.082 1.00 87.25 155 ALA A C 1
ATOM 1226 O O . ALA A 1 155 ? -2.532 5.779 -7.802 1.00 87.25 155 ALA A O 1
ATOM 1227 N N . LEU A 1 156 ? -3.408 6.576 -5.890 1.00 89.88 156 LEU A N 1
ATOM 1228 C CA . LEU A 1 156 ? -2.134 7.007 -5.308 1.00 89.88 156 LEU A CA 1
ATOM 1229 C C . LEU A 1 156 ? -1.177 5.826 -5.113 1.00 89.88 156 LEU A C 1
ATOM 1231 O O . LEU A 1 156 ? -0.026 5.894 -5.538 1.00 89.88 156 LEU A O 1
ATOM 1235 N N . MET A 1 157 ? -1.654 4.710 -4.555 1.00 89.81 157 MET A N 1
ATOM 1236 C CA . MET A 1 157 ? -0.844 3.498 -4.382 1.00 89.81 157 MET A CA 1
ATOM 1237 C C . MET A 1 157 ? -0.365 2.920 -5.717 1.00 89.81 157 MET A C 1
ATOM 1239 O O . MET A 1 157 ? 0.805 2.552 -5.855 1.00 89.81 157 MET A O 1
ATOM 1243 N N . LYS A 1 158 ? -1.240 2.893 -6.729 1.00 88.50 158 LYS A N 1
ATOM 1244 C CA . LYS A 1 158 ? -0.854 2.505 -8.093 1.00 88.50 158 LYS A CA 1
ATOM 1245 C C . LYS A 1 158 ? 0.168 3.473 -8.689 1.00 88.50 158 LYS A C 1
ATOM 1247 O O . LYS A 1 158 ? 1.078 3.020 -9.378 1.00 88.50 158 LYS A O 1
ATOM 1252 N N . ASN A 1 159 ? 0.059 4.773 -8.412 1.00 89.12 159 ASN A N 1
ATOM 1253 C CA . ASN A 1 159 ? 1.010 5.774 -8.889 1.00 89.12 159 ASN A CA 1
ATOM 1254 C C . ASN A 1 159 ? 2.391 5.623 -8.235 1.00 89.12 159 ASN A C 1
ATOM 1256 O O . ASN A 1 159 ? 3.391 5.657 -8.945 1.00 89.12 159 ASN A O 1
ATOM 1260 N N . VAL A 1 160 ? 2.448 5.369 -6.923 1.00 89.56 160 VAL A N 1
ATOM 1261 C CA . VAL A 1 160 ? 3.701 5.054 -6.214 1.00 89.56 160 VAL A CA 1
ATOM 1262 C C . VAL A 1 160 ? 4.358 3.817 -6.824 1.00 89.56 160 VAL A C 1
ATOM 1264 O O . VAL A 1 160 ? 5.543 3.847 -7.147 1.00 89.56 160 VAL A O 1
ATOM 1267 N N . SER A 1 161 ? 3.584 2.750 -7.053 1.00 88.88 161 SER A N 1
ATOM 1268 C CA . SER A 1 161 ? 4.086 1.548 -7.727 1.00 88.88 161 SER A CA 1
ATOM 1269 C C . SER A 1 161 ? 4.595 1.866 -9.139 1.00 88.88 161 SER A C 1
ATOM 1271 O O . SER A 1 161 ? 5.720 1.512 -9.479 1.00 88.88 161 SER A O 1
ATOM 1273 N N . ALA A 1 162 ? 3.824 2.595 -9.949 1.00 88.25 162 ALA A N 1
ATOM 1274 C CA . ALA A 1 162 ? 4.235 2.983 -11.297 1.00 88.25 162 ALA A CA 1
ATOM 1275 C C . ALA A 1 162 ? 5.532 3.805 -11.307 1.00 88.25 162 ALA A C 1
ATOM 1277 O O . ALA A 1 162 ? 6.396 3.561 -12.147 1.00 88.25 162 ALA A O 1
ATOM 1278 N N . GLY A 1 163 ? 5.706 4.712 -10.344 1.00 87.06 163 GLY A N 1
ATOM 1279 C CA . GLY A 1 163 ? 6.935 5.485 -10.188 1.00 87.06 163 GLY A CA 1
ATOM 1280 C C . GLY A 1 163 ? 8.139 4.633 -9.810 1.00 87.06 163 GLY A C 1
ATOM 1281 O O . GLY A 1 163 ? 9.188 4.770 -10.432 1.00 87.06 163 GLY A O 1
ATOM 1282 N N . LEU A 1 164 ? 7.981 3.703 -8.863 1.00 88.94 164 LEU A N 1
ATOM 1283 C CA . LEU A 1 164 ? 9.052 2.780 -8.464 1.00 88.94 164 LEU A CA 1
ATOM 1284 C C . LEU A 1 164 ? 9.472 1.845 -9.602 1.00 88.94 164 LEU A C 1
ATOM 1286 O O . LEU A 1 164 ? 10.650 1.535 -9.741 1.00 88.94 164 LEU A O 1
ATOM 1290 N N . PHE A 1 165 ? 8.516 1.408 -10.423 1.00 88.12 165 PHE A N 1
ATOM 1291 C CA . PHE A 1 165 ? 8.795 0.552 -11.573 1.00 88.12 165 PHE A CA 1
ATOM 1292 C C . PHE A 1 165 ? 9.202 1.330 -12.838 1.00 88.12 165 PHE A C 1
ATOM 1294 O O . PHE A 1 165 ? 9.508 0.701 -13.846 1.00 88.12 165 PHE A O 1
ATOM 1301 N N . GLY A 1 166 ? 9.179 2.670 -12.827 1.00 84.56 166 GLY A N 1
ATOM 1302 C CA . GLY A 1 166 ? 9.443 3.492 -14.017 1.00 84.56 166 GLY A CA 1
ATOM 1303 C C . GLY A 1 166 ? 8.411 3.306 -15.140 1.00 84.56 166 GLY A C 1
ATOM 1304 O O . GLY A 1 166 ? 8.711 3.507 -16.312 1.00 84.56 166 GLY A O 1
ATOM 1305 N N . THR A 1 167 ? 7.195 2.892 -14.787 1.00 79.19 167 THR A N 1
ATOM 1306 C CA . THR A 1 167 ? 6.118 2.453 -15.696 1.00 79.19 167 THR A CA 1
ATOM 1307 C C . THR A 1 167 ? 4.953 3.437 -15.728 1.00 79.19 167 THR A C 1
ATOM 1309 O O . THR A 1 167 ? 3.811 3.034 -15.952 1.00 79.19 167 THR A O 1
ATOM 1312 N N . PHE A 1 168 ? 5.209 4.726 -15.475 1.00 70.31 168 PHE A N 1
ATOM 1313 C CA . PHE A 1 168 ? 4.202 5.761 -15.715 1.00 70.31 168 PHE A CA 1
ATOM 1314 C C . PHE A 1 168 ? 3.590 5.537 -17.104 1.00 70.31 168 PHE A C 1
ATOM 1316 O O . PHE A 1 168 ? 4.311 5.337 -18.081 1.00 70.31 168 PHE A O 1
ATOM 1323 N N . ILE A 1 169 ? 2.265 5.373 -17.111 1.00 61.50 169 ILE A N 1
ATOM 1324 C CA . ILE A 1 169 ? 1.535 4.557 -18.083 1.00 61.50 169 ILE A CA 1
ATOM 1325 C C . ILE A 1 169 ? 1.884 4.998 -19.503 1.00 61.50 169 ILE A C 1
ATOM 1327 O O . ILE A 1 169 ? 1.681 6.150 -19.849 1.00 61.50 169 ILE A O 1
ATOM 1331 N N . ARG A 1 170 ? 2.368 4.072 -20.335 1.00 51.34 170 ARG A N 1
ATOM 1332 C CA . ARG A 1 170 ? 2.327 4.200 -21.794 1.00 51.34 170 ARG A CA 1
ATOM 1333 C C . ARG A 1 170 ? 0.940 3.760 -22.241 1.00 51.34 170 ARG A C 1
ATOM 1335 O O . ARG A 1 170 ? 0.719 2.567 -22.437 1.00 51.34 170 ARG A O 1
ATOM 1342 N N . THR A 1 171 ? -0.010 4.682 -22.357 1.00 47.44 171 THR A N 1
ATOM 1343 C CA . THR A 1 171 ? -1.276 4.365 -23.021 1.00 47.44 171 THR A CA 1
ATOM 1344 C C . THR A 1 171 ? -0.962 4.305 -24.503 1.00 47.44 171 THR A C 1
ATOM 1346 O O . THR A 1 171 ? -0.864 5.336 -25.162 1.00 47.44 171 THR A O 1
ATOM 1349 N N . THR A 1 172 ? -0.744 3.094 -25.015 1.00 42.03 172 THR A N 1
ATOM 1350 C CA . THR A 1 172 ? -0.755 2.841 -26.449 1.00 42.03 172 THR A CA 1
ATOM 1351 C C . THR A 1 172 ? -2.201 2.957 -26.915 1.00 42.03 172 THR A C 1
ATOM 1353 O O . THR A 1 172 ? -2.976 2.004 -26.836 1.00 42.03 172 THR A O 1
ATOM 1356 N N . ALA A 1 173 ? -2.603 4.145 -27.363 1.00 45.31 173 ALA A N 1
ATOM 1357 C CA . ALA A 1 173 ? -3.852 4.266 -28.098 1.00 45.31 173 ALA A CA 1
ATOM 1358 C C . ALA A 1 173 ? -3.643 3.581 -29.454 1.00 45.31 173 ALA A C 1
ATOM 1360 O O . ALA A 1 173 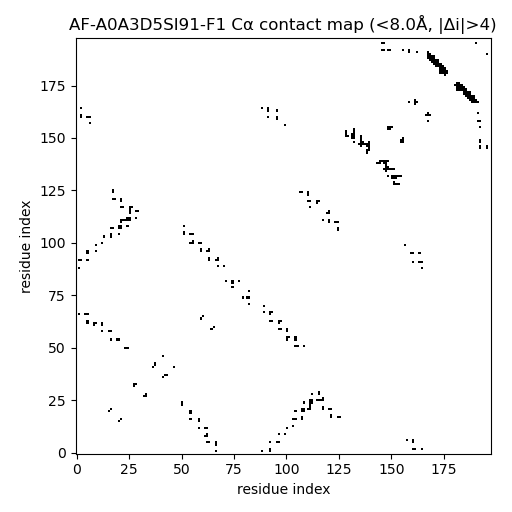? -2.948 4.107 -30.326 1.00 45.31 173 ALA A O 1
ATOM 1361 N N . HIS A 1 174 ? -4.205 2.384 -29.613 1.00 45.59 174 HIS A N 1
ATOM 1362 C CA . HIS A 1 174 ? -4.305 1.737 -30.912 1.00 45.59 174 HIS A CA 1
ATOM 1363 C C . HIS A 1 174 ? -5.469 2.381 -31.657 1.00 45.59 174 HIS A C 1
ATOM 1365 O O . HIS A 1 174 ? -6.630 2.074 -31.397 1.00 45.59 174 HIS A O 1
ATOM 1371 N N . ILE A 1 175 ? -5.169 3.289 -32.583 1.00 54.66 175 ILE A N 1
ATOM 1372 C CA . ILE A 1 175 ? -6.161 3.676 -33.582 1.00 54.66 175 ILE A CA 1
ATOM 1373 C C . ILE A 1 175 ? -6.215 2.508 -34.570 1.00 54.66 175 ILE A C 1
ATOM 1375 O O . ILE A 1 175 ? -5.317 2.332 -35.397 1.00 54.66 175 ILE A O 1
ATOM 1379 N N . THR A 1 176 ? -7.214 1.643 -34.414 1.00 53.53 176 THR A N 1
ATOM 1380 C CA . THR A 1 176 ? -7.548 0.645 -35.431 1.00 53.53 176 THR A CA 1
ATOM 1381 C C . THR A 1 176 ? -8.220 1.359 -36.588 1.00 53.53 176 THR A C 1
ATOM 1383 O O . THR A 1 176 ? -9.237 2.027 -36.400 1.00 53.53 176 THR A O 1
ATOM 1386 N N . ASP A 1 177 ? -7.627 1.233 -37.771 1.00 54.66 177 ASP A N 1
ATOM 1387 C CA . ASP A 1 177 ? -8.261 1.654 -39.015 1.00 54.66 177 ASP A CA 1
ATOM 1388 C C . ASP A 1 177 ? -9.526 0.812 -39.275 1.00 54.66 177 ASP A C 1
ATOM 1390 O O . ASP A 1 177 ? -9.709 -0.250 -38.668 1.00 54.66 177 ASP A O 1
ATOM 1394 N N . PHE A 1 178 ? -10.388 1.258 -40.188 1.00 61.66 178 PHE A N 1
ATOM 1395 C CA . PHE A 1 178 ? -11.661 0.602 -40.526 1.00 61.66 178 PHE A CA 1
ATOM 1396 C C . PHE A 1 178 ? -11.489 -0.872 -40.968 1.00 61.66 178 PHE A C 1
ATOM 1398 O O . PHE A 1 178 ? -12.415 -1.666 -40.833 1.00 61.66 178 PHE A O 1
ATOM 1405 N N . ASP A 1 179 ? -10.286 -1.246 -41.421 1.00 69.88 179 ASP A N 1
ATOM 1406 C CA . ASP A 1 179 ? -9.876 -2.598 -41.841 1.00 69.88 179 ASP A CA 1
ATOM 1407 C C . ASP A 1 179 ? -9.268 -3.465 -40.710 1.00 69.88 179 ASP A C 1
ATOM 1409 O O . ASP A 1 179 ? -8.704 -4.535 -40.957 1.00 69.88 179 ASP A O 1
ATOM 1413 N N . GLY A 1 180 ? -9.311 -3.011 -39.451 1.00 58.56 180 GLY A N 1
ATOM 1414 C CA . GLY A 1 180 ? -8.795 -3.764 -38.297 1.00 58.56 180 GLY A CA 1
ATOM 1415 C C . GLY A 1 180 ? -7.263 -3.841 -38.207 1.00 58.56 180 GLY A C 1
ATOM 1416 O O . GLY A 1 180 ? -6.727 -4.554 -37.357 1.00 58.56 180 GLY A O 1
ATOM 1417 N N . ARG A 1 181 ? -6.535 -3.098 -39.050 1.00 53.25 181 ARG A N 1
ATOM 1418 C CA . ARG A 1 181 ? -5.073 -2.950 -38.971 1.00 53.25 181 ARG A CA 1
ATOM 1419 C C . ARG A 1 181 ? -4.708 -1.774 -38.058 1.00 53.25 181 ARG A C 1
ATOM 1421 O O . ARG A 1 181 ? -5.255 -0.680 -38.183 1.00 53.25 181 ARG A O 1
ATOM 1428 N N . VAL A 1 182 ? -3.776 -2.000 -37.129 1.00 56.78 182 VAL A N 1
ATOM 1429 C CA . VAL A 1 182 ? -3.236 -0.964 -36.231 1.00 56.78 182 VAL A CA 1
ATOM 1430 C C . VAL A 1 182 ? -2.338 -0.040 -37.053 1.00 56.78 182 VAL A C 1
ATOM 1432 O O . VAL A 1 182 ? -1.260 -0.451 -37.476 1.00 56.78 182 VAL A O 1
ATOM 1435 N N . SER A 1 183 ? -2.781 1.190 -37.316 1.00 53.25 183 SER A N 1
ATOM 1436 C CA . SER A 1 183 ? -2.080 2.110 -38.225 1.00 53.25 183 SER A CA 1
ATOM 1437 C C . SER A 1 183 ? -1.111 3.062 -37.514 1.00 53.25 183 SER A C 1
ATOM 1439 O O . SER A 1 183 ? -0.161 3.543 -38.133 1.00 53.25 183 SER A O 1
ATOM 1441 N N . ARG A 1 184 ? -1.291 3.327 -36.211 1.00 51.69 184 ARG A N 1
ATOM 1442 C CA . ARG A 1 184 ? -0.378 4.185 -35.440 1.00 51.69 184 ARG A CA 1
ATOM 1443 C C . ARG A 1 184 ? -0.365 3.821 -33.961 1.00 51.69 184 ARG A C 1
ATOM 1445 O O . ARG A 1 184 ? -1.412 3.751 -33.325 1.00 51.69 184 ARG A O 1
ATOM 1452 N N . GLU A 1 185 ? 0.832 3.627 -33.420 1.00 49.53 185 GLU A N 1
ATOM 1453 C CA . GLU A 1 185 ? 1.062 3.422 -31.994 1.00 49.53 185 GLU A CA 1
ATOM 1454 C C . GLU A 1 185 ? 1.337 4.787 -31.348 1.00 49.53 185 GLU A C 1
ATOM 1456 O O . GLU A 1 185 ? 2.430 5.341 -31.485 1.00 49.53 185 GLU A O 1
ATOM 1461 N N . ILE A 1 186 ? 0.333 5.399 -30.713 1.00 53.28 186 ILE A N 1
ATOM 1462 C CA . ILE A 1 186 ? 0.567 6.635 -29.955 1.00 53.28 186 ILE A CA 1
ATOM 1463 C C . ILE A 1 186 ? 0.977 6.219 -28.551 1.00 53.28 186 ILE A C 1
ATOM 1465 O O . ILE A 1 186 ? 0.133 5.830 -27.754 1.00 53.28 186 ILE A O 1
ATOM 1469 N N . ILE A 1 187 ? 2.275 6.291 -28.260 1.00 51.25 187 ILE A N 1
ATOM 1470 C CA . ILE A 1 187 ? 2.815 6.074 -26.918 1.00 51.25 187 ILE A CA 1
ATOM 1471 C C . ILE A 1 187 ? 2.522 7.336 -26.101 1.00 51.25 187 ILE A C 1
ATOM 1473 O O . ILE A 1 187 ? 3.322 8.273 -26.080 1.00 51.25 187 ILE A O 1
ATOM 1477 N N . MET A 1 188 ? 1.361 7.396 -25.450 1.00 53.19 188 MET A N 1
ATOM 1478 C CA . MET A 1 188 ? 1.080 8.464 -24.494 1.00 53.19 188 MET A CA 1
ATOM 1479 C C . MET A 1 188 ? 1.711 8.082 -23.161 1.00 53.19 188 MET A C 1
ATOM 1481 O O . MET A 1 188 ? 1.159 7.264 -22.436 1.00 53.19 188 MET A O 1
ATOM 1485 N N . ASN A 1 189 ? 2.886 8.637 -22.861 1.00 54.56 189 ASN A N 1
ATOM 1486 C CA . ASN A 1 189 ? 3.444 8.595 -21.513 1.00 54.56 189 ASN A CA 1
ATOM 1487 C C . ASN A 1 189 ? 2.581 9.507 -20.635 1.00 54.56 189 ASN A C 1
ATOM 1489 O O . ASN A 1 189 ? 2.624 10.730 -20.752 1.00 54.56 189 ASN A O 1
ATOM 1493 N N . GLU A 1 190 ? 1.769 8.909 -19.785 1.00 62.97 190 GLU A N 1
ATOM 1494 C CA . GLU A 1 190 ? 0.940 9.618 -18.835 1.00 62.97 190 GLU A CA 1
ATOM 1495 C C . GLU A 1 190 ? 1.824 10.176 -17.719 1.00 62.97 190 GLU A C 1
ATOM 1497 O O . GLU A 1 190 ? 2.525 9.401 -17.058 1.00 62.97 190 GLU A O 1
ATOM 1502 N N . PRO A 1 191 ? 1.826 11.500 -17.489 1.00 67.75 191 PRO A N 1
ATOM 1503 C CA . PRO A 1 191 ? 2.631 12.074 -16.431 1.00 67.75 191 PRO A CA 1
ATOM 1504 C C . PRO A 1 191 ? 2.176 11.530 -15.068 1.00 67.75 191 PRO A C 1
ATOM 1506 O O . PRO A 1 191 ? 1.016 11.130 -14.899 1.00 67.75 191 PRO A O 1
ATOM 1509 N N . PRO A 1 192 ? 3.077 11.499 -14.072 1.00 76.38 192 PRO A N 1
ATOM 1510 C CA . PRO A 1 192 ? 2.703 11.145 -12.712 1.00 76.38 192 PRO A CA 1
ATOM 1511 C C . PRO A 1 192 ? 1.494 11.961 -12.226 1.00 76.38 192 PRO A C 1
ATOM 1513 O O . PRO A 1 192 ? 1.302 13.097 -12.647 1.00 76.38 192 PRO A O 1
ATOM 1516 N N . LEU A 1 193 ? 0.700 11.423 -11.290 1.00 77.19 193 LEU A N 1
ATOM 1517 C CA . LEU A 1 193 ? -0.474 12.128 -10.753 1.00 77.19 193 LEU A CA 1
ATOM 1518 C C . LEU A 1 193 ? -0.106 13.475 -10.114 1.00 77.19 193 LEU A C 1
ATOM 1520 O O . LEU A 1 193 ? -0.897 14.405 -10.147 1.00 77.19 193 LEU A O 1
ATOM 1524 N N . TRP A 1 194 ? 1.108 13.604 -9.579 1.00 71.44 194 TRP A N 1
ATOM 1525 C CA . TRP A 1 194 ? 1.637 14.869 -9.069 1.00 71.44 194 TRP A CA 1
ATOM 1526 C C . TRP A 1 194 ? 2.116 15.821 -10.169 1.00 71.44 194 TRP A C 1
ATOM 1528 O O . TRP A 1 194 ? 2.618 16.874 -9.849 1.00 71.44 194 TRP A O 1
ATOM 1538 N N . ALA A 1 195 ? 2.009 15.482 -11.446 1.00 73.56 195 ALA A N 1
ATOM 1539 C CA . ALA A 1 195 ? 2.281 16.375 -12.569 1.00 73.56 195 ALA A CA 1
ATOM 1540 C C . ALA A 1 195 ? 1.048 16.516 -13.477 1.00 73.56 195 ALA A C 1
ATOM 1542 O O . ALA A 1 195 ? 1.160 17.020 -14.587 1.00 73.56 195 ALA A O 1
ATOM 1543 N N . SER A 1 196 ? -0.140 16.106 -13.011 1.00 69.25 196 SER A N 1
ATOM 1544 C CA . SER A 1 196 ? -1.392 16.141 -13.783 1.00 69.25 196 SER A CA 1
ATOM 1545 C C . SER A 1 196 ? -1.960 17.549 -14.017 1.00 69.25 196 SER A C 1
ATOM 1547 O O . SER A 1 196 ? -3.105 17.690 -14.446 1.00 69.25 196 SER A O 1
ATOM 1549 N N . TRP A 1 197 ? -1.212 18.586 -13.643 1.00 65.75 197 TRP A N 1
ATOM 1550 C CA . TRP A 1 197 ? -1.527 19.994 -13.875 1.00 65.75 197 TRP A CA 1
ATOM 1551 C C . TRP A 1 197 ? -0.847 20.567 -15.128 1.00 65.75 197 TRP A C 1
ATOM 1553 O O . TRP A 1 197 ? -1.118 21.716 -15.469 1.00 65.75 197 TRP A O 1
ATOM 1563 N N . PHE A 1 198 ? 0.040 19.799 -15.770 1.00 56.22 198 PHE A N 1
ATOM 1564 C CA . PHE A 1 198 ? 0.620 20.084 -17.085 1.00 56.22 198 PHE A CA 1
ATOM 1565 C C . PHE A 1 198 ? -0.120 19.291 -18.162 1.00 56.22 198 PHE A C 1
ATOM 1567 O O . PHE A 1 198 ? -0.322 19.866 -19.253 1.00 56.22 198 PHE A O 1
#

Sequence (198 aa):
FFQTFVNLQASFAFFVTLFVGPPLVARDLRNNALPLYLCRPFSRTEYVLGKMSVLFILLSAITWVPQLLLFCFQAYLEGASWFIDNLWLASAIFIGSVVGILLLALLSQAVSALVKWRVIASATLLGIFFIPSVFGEVINNIFLTRWGNIISLGALMKNVSAGLFGTFIRTTAHITDFDGRVSREIIMNEPPLWASWF

Secondary structure (DSSP, 8-state):
-HHHHHHHHHHHHHHHHHHHHHHHHHHHHHTT-HHHHHTSS--HHHHHHHHHHHHHHHHHHHTHHHHHHHHHHHHHHH-HHHHHHTHHHHHHHHHHHHHHHHHHHHHHHHHHHH-SSHHHHHHHHHHHHHHHHHHHHHHHHHHT-SGGGGG-HHHHHHHHHHHHTT---EEEEEEE-TTS-EEEEEEEEPPPGGGTT-

Nearest PDB structures (foldseek):
  7osi-assembly1_D  TM=7.585E-01  e=6.640E-02  Stutzerimonas stutzeri ATCC 14405 = CCUG 16156
  7znq-assembly1_Y  TM=7.289E-01  e=1.802E-01  Stutzerimonas stutzeri ATCC 14405 = CCUG 16156
  7o0z-assembly1_E  TM=7.871E-01  e=4.449E-01  Stutzerimonas stutzeri ATCC 14405 = CCUG 16156
  7o17-assembly1_D  TM=6.867E-01  e=4.242E-01  Stutzerimonas stutzeri ATCC 14405 = CCUG 16156
  7o17-assembly1_E  TM=6.583E-01  e=3.857E-01  Stutzerimonas stutzeri ATCC 14405 = CCUG 16156

pLDDT: mean 81.44, std 14.33, range [42.03, 95.19]

Solvent-accessible surface area (backbone atoms only — not comparable to full-atom values): 10696 Å² total; per-residue (Å²): 108,72,67,60,49,51,57,51,37,51,54,52,46,48,54,51,39,46,69,56,36,16,50,69,46,12,52,43,65,70,65,62,44,61,68,69,55,62,76,45,103,57,57,74,64,57,54,53,51,59,59,40,46,55,52,44,53,58,45,39,64,68,34,36,52,57,49,49,50,51,49,52,51,51,27,66,75,71,30,71,68,52,38,66,78,44,46,60,54,55,52,30,48,43,51,44,39,52,55,50,43,49,54,51,41,51,51,30,51,54,40,14,73,75,28,73,45,47,67,59,20,27,52,48,56,49,46,64,43,48,51,34,39,54,52,11,52,52,46,16,68,74,68,75,46,61,67,25,41,73,66,5,58,62,49,46,53,51,45,54,41,23,60,56,69,72,51,50,45,64,49,61,50,68,51,58,43,100,84,71,48,77,76,49,80,43,72,42,68,43,67,54,80,95,48,63,88,114

Foldseek 3Di:
DLLVQLLVLLVVLLVVLLQPQLCLQLVCVVVVCVVVVVVDPDDPVNVLVVSLVVLLVVSCVRFLVVSVVVVVVVCVVVDDVCCVVCVLSSVLRVVLSNVSSVVSSVLSVVLNVVDNDSNVSSVVSVCQQPVLVVQLVVCCVVVVFNLSLVSHPSSVSSLSSCVSVVCQDQPQPQPQDPVRDRPDGRRPRHDRSVVRVD

Mean predicted aligned error: 9.13 Å